Protein AF-A0A506QQH2-F1 (afdb_monomer)

Nearest PDB structures (foldseek):
  7clf-assembly1_A  TM=3.650E-01  e=6.484E-02  Serratia marcescens
  7clu-assembly1_A  TM=3.389E-01  e=5.322E-02  Serratia marcescens
  5hso-assembly1_C  TM=5.698E-01  e=1.083E+00  Mycobacterium tuberculosis H37Rv
  2hr3-assembly1_B  TM=4.816E-01  e=3.209E+00  Pseudomonas aeruginosa

Organism: NCBI:txid470932

Solvent-accessible surface area (backbone atoms only — not comparable to full-atom values): 15760 Å² total; per-residue (Å²): 137,84,79,78,83,81,85,76,87,77,53,77,64,57,38,48,50,48,45,50,52,53,50,50,53,32,40,76,68,72,40,72,46,50,72,62,58,54,20,67,70,35,72,44,55,64,70,56,52,52,50,42,44,66,77,64,34,54,86,31,46,46,79,54,97,92,31,34,39,56,42,79,66,47,75,82,51,51,72,69,56,48,53,57,65,67,50,94,48,97,75,62,82,73,52,64,25,58,55,36,36,52,53,13,51,52,31,39,50,50,16,50,58,48,56,57,44,92,88,50,97,60,23,70,43,48,23,36,51,29,41,49,53,13,50,37,30,41,46,47,19,51,54,19,57,76,54,78,50,41,66,72,80,44,44,32,64,57,99,86,40,72,39,59,43,99,87,71,44,77,33,57,57,51,52,71,56,41,50,52,56,36,41,76,68,69,75,46,57,67,71,57,54,51,42,51,50,54,46,52,51,51,29,56,49,48,76,74,44,95,76,93,53,73,68,53,60,54,50,47,49,57,5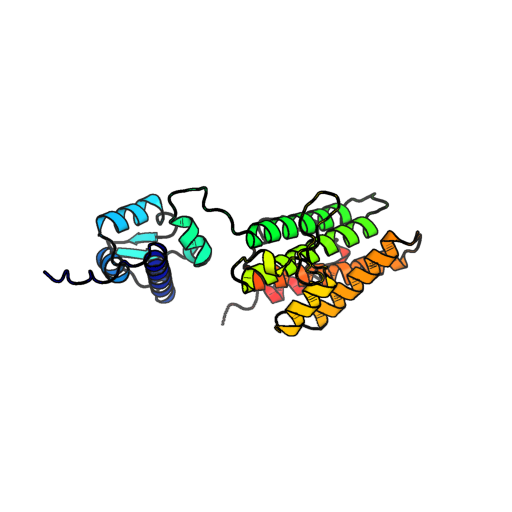1,48,46,55,40,50,52,51,49,53,52,49,41,31,76,73,65,69,52,78,62,83,87,52,83,66,86,60,60,61,76,91,75,64,66,82,72,67,60,56,64,78,66,66,83,78,89,132

Sequence (270 aa):
METKPSPYSFNKNEKIEIAFNFLSEKKLSKQHFTLDEIANKTGWGKSTVRTYLSKKWSTFITKENNKLFVSPKFDSFSLSTFIKHHSQNENIPRSFYESILEKSISACITAIEVYNKPDFKFREESFSILMINAWELLLKAKILSMNGDDKSSIYLKSKGEVEVTESGSPKTISISKAINILSANGCLKRIVEDNIKLLIEIRDHAVHFIHEDMSLSTKIQCIGTASLKNYMTLSIDWFDYDFRKYNFFLMPVSLYHLSDIESFSVLNHS

InterPro domains:
  IPR022104 Domain of unknown function DUF3644 [PF12358] (100-262)

Structure (mmCIF, N/CA/C/O backbone):
data_AF-A0A506QQH2-F1
#
_entry.id   AF-A0A506QQH2-F1
#
loop_
_atom_site.group_PDB
_atom_site.id
_atom_site.type_symbol
_atom_site.label_atom_id
_atom_site.label_alt_id
_atom_site.label_comp_id
_atom_site.label_asym_id
_atom_site.label_entity_id
_atom_site.label_seq_id
_atom_site.pdbx_PDB_ins_code
_atom_site.Cartn_x
_atom_site.Cartn_y
_atom_site.Cartn_z
_atom_site.occupancy
_atom_site.B_iso_or_equiv
_atom_site.auth_seq_id
_atom_site.auth_comp_id
_atom_site.auth_asym_id
_atom_site.auth_atom_id
_atom_site.pdbx_PDB_model_num
ATOM 1 N N . MET A 1 1 ? -4.603 -4.540 58.080 1.00 35.97 1 MET A N 1
ATOM 2 C CA . MET A 1 1 ? -5.631 -3.967 57.186 1.00 35.97 1 MET A CA 1
ATOM 3 C C . MET A 1 1 ? -5.243 -4.332 55.766 1.00 35.97 1 MET A C 1
ATOM 5 O O . MET A 1 1 ? -4.481 -3.614 55.138 1.00 35.97 1 MET A O 1
ATOM 9 N N . GLU A 1 2 ? -5.678 -5.505 55.316 1.00 25.95 2 GLU A N 1
ATOM 10 C CA . GLU A 1 2 ? -5.485 -5.957 53.938 1.00 25.95 2 GLU A CA 1
ATOM 11 C C . GLU A 1 2 ? -6.550 -5.298 53.060 1.00 25.95 2 GLU A C 1
ATOM 13 O O . GLU A 1 2 ? -7.753 -5.500 53.242 1.00 25.95 2 GLU A O 1
ATOM 18 N N . THR A 1 3 ? -6.111 -4.455 52.133 1.00 31.64 3 THR A N 1
ATOM 19 C CA . THR A 1 3 ? -6.958 -3.883 51.092 1.00 31.64 3 THR A CA 1
ATOM 20 C C . THR A 1 3 ? -7.202 -4.948 50.024 1.00 31.64 3 THR A C 1
ATOM 22 O O . THR A 1 3 ? -6.287 -5.388 49.333 1.00 31.64 3 THR A O 1
ATOM 25 N N . LYS A 1 4 ? -8.459 -5.387 49.898 1.00 29.33 4 LYS A N 1
ATOM 26 C CA . LYS A 1 4 ? -8.908 -6.265 48.807 1.00 29.33 4 LYS A CA 1
ATOM 27 C C . LYS A 1 4 ? -8.578 -5.631 47.441 1.00 29.33 4 LYS A C 1
ATOM 29 O O . LYS A 1 4 ? -8.843 -4.439 47.269 1.00 29.33 4 LYS A O 1
ATOM 34 N N . PRO A 1 5 ? -8.078 -6.395 46.454 1.00 27.98 5 PRO A N 1
ATOM 35 C CA . PRO A 1 5 ? -7.895 -5.893 45.098 1.00 27.98 5 PRO A CA 1
ATOM 36 C C . PRO A 1 5 ? -9.256 -5.687 44.409 1.00 27.98 5 PRO A C 1
ATOM 38 O O . PRO A 1 5 ? -10.136 -6.546 44.456 1.00 27.98 5 PRO A O 1
ATOM 41 N N . SER A 1 6 ? -9.425 -4.513 43.797 1.00 28.55 6 SER A N 1
ATOM 42 C CA . SER A 1 6 ? -10.606 -4.098 43.026 1.00 28.55 6 SER A CA 1
ATOM 43 C C . SER A 1 6 ? -10.737 -4.911 41.724 1.00 28.55 6 SER A C 1
ATOM 45 O O . SER A 1 6 ? -9.727 -5.095 41.039 1.00 28.55 6 SER A O 1
ATOM 47 N N . PRO A 1 7 ? -11.933 -5.403 41.346 1.00 30.69 7 PRO A N 1
ATOM 48 C CA . PRO A 1 7 ? -12.095 -6.293 40.203 1.00 30.69 7 PRO A CA 1
ATOM 49 C C . PRO A 1 7 ? -12.146 -5.508 38.878 1.00 30.69 7 PRO A C 1
ATOM 51 O O . PRO A 1 7 ? -13.018 -4.671 38.670 1.00 30.69 7 PRO A O 1
ATOM 54 N N . TYR A 1 8 ? -11.214 -5.833 37.979 1.00 32.75 8 TYR A N 1
ATOM 55 C CA . TYR A 1 8 ? -11.246 -5.613 36.524 1.00 32.75 8 TYR A CA 1
ATOM 56 C C . TYR A 1 8 ? -11.577 -4.194 36.020 1.00 32.75 8 TYR A C 1
ATOM 58 O O . TYR A 1 8 ? -12.709 -3.868 35.656 1.00 32.75 8 TYR A O 1
ATOM 66 N N . SER A 1 9 ? -10.544 -3.364 35.849 1.00 30.56 9 SER A N 1
ATOM 67 C CA . SER A 1 9 ? -10.618 -2.208 34.951 1.00 30.56 9 SER A CA 1
ATOM 68 C C . SER A 1 9 ? -10.539 -2.685 33.494 1.00 30.56 9 SER A C 1
ATOM 70 O O . SER A 1 9 ? -9.446 -2.846 32.954 1.00 30.56 9 SER A O 1
ATOM 72 N N . PHE A 1 10 ? -11.685 -2.928 32.855 1.00 42.38 10 PHE A N 1
ATOM 73 C CA . PHE A 1 10 ? -11.749 -3.163 31.406 1.00 42.38 10 PHE A CA 1
ATOM 74 C C . PHE A 1 10 ? -11.064 -2.020 30.650 1.00 42.38 10 PHE A C 1
ATOM 76 O O . PHE A 1 10 ? -11.365 -0.843 30.889 1.00 42.38 10 PHE A O 1
ATOM 83 N N . ASN A 1 11 ? -10.157 -2.357 29.736 1.00 58.94 11 ASN A N 1
ATOM 84 C CA . ASN A 1 11 ? -9.449 -1.365 28.935 1.00 58.94 11 ASN A CA 1
ATOM 85 C C . ASN A 1 11 ? -10.456 -0.638 28.017 1.00 58.94 11 ASN A C 1
ATOM 87 O O . ASN A 1 11 ? -11.417 -1.233 27.527 1.00 58.94 11 ASN A O 1
ATOM 91 N N . LYS A 1 12 ? -10.279 0.666 27.770 1.00 62.53 12 LYS A N 1
ATOM 92 C CA . LYS A 1 12 ? -11.243 1.491 27.008 1.00 62.53 12 LYS A CA 1
ATOM 93 C C . LYS A 1 12 ? -11.539 0.920 25.614 1.00 62.53 12 LYS A C 1
ATOM 95 O O . LYS A 1 12 ? -12.673 1.020 25.150 1.00 62.53 12 LYS A O 1
ATOM 100 N N . ASN A 1 13 ? -10.538 0.313 24.978 1.00 70.25 13 ASN A N 1
ATOM 101 C CA . ASN A 1 13 ? -10.653 -0.290 23.648 1.00 70.25 13 ASN A CA 1
ATOM 102 C C . ASN A 1 13 ? -11.440 -1.608 23.656 1.00 70.25 13 ASN A C 1
ATOM 104 O O . ASN A 1 13 ? -12.179 -1.875 22.717 1.00 70.25 13 ASN A O 1
ATOM 108 N N . GLU A 1 14 ? -11.370 -2.368 24.747 1.00 78.44 14 GLU A N 1
ATOM 109 C CA . GLU A 1 14 ? -12.043 -3.662 24.901 1.00 78.44 14 GLU A CA 1
ATOM 110 C C . GLU A 1 14 ? -13.571 -3.498 24.889 1.00 78.44 14 GLU A C 1
ATOM 112 O O . GLU A 1 14 ? -14.290 -4.219 24.203 1.00 78.44 14 GLU A O 1
ATOM 117 N N . LYS A 1 15 ? -14.089 -2.453 25.550 1.00 83.75 15 LYS A N 1
ATOM 118 C CA . LYS A 1 15 ? -15.528 -2.130 25.512 1.00 83.75 15 LYS A CA 1
ATOM 119 C C . LYS A 1 15 ? -16.012 -1.707 24.121 1.00 83.75 15 LYS A C 1
ATOM 121 O O . LYS A 1 15 ? -17.158 -1.975 23.764 1.00 83.75 15 LYS A O 1
ATOM 126 N N . ILE A 1 16 ? -15.155 -1.040 23.343 1.00 83.69 16 ILE A N 1
ATOM 127 C CA . ILE A 1 16 ? -15.474 -0.605 21.974 1.00 83.69 16 ILE A CA 1
ATOM 128 C C . ILE A 1 16 ? -15.491 -1.804 21.024 1.00 83.69 16 ILE A C 1
ATOM 130 O O . ILE A 1 16 ? -16.378 -1.898 20.181 1.00 83.69 16 ILE A O 1
ATOM 134 N N . GLU A 1 17 ? -14.561 -2.738 21.191 1.00 82.69 17 GLU A N 1
ATOM 135 C CA . GLU A 1 17 ? -14.529 -3.993 20.442 1.00 82.69 17 GLU A CA 1
ATOM 136 C C . GLU A 1 17 ? -15.767 -4.854 20.721 1.00 82.69 17 GLU A C 1
ATOM 138 O O . GLU A 1 17 ? -16.434 -5.304 19.790 1.00 82.69 17 GLU A O 1
ATOM 143 N N . ILE A 1 18 ? -16.165 -4.978 21.991 1.00 86.06 18 ILE A N 1
ATOM 144 C CA . ILE A 1 18 ? -17.415 -5.652 22.367 1.00 86.06 18 ILE A CA 1
ATOM 145 C C . ILE A 1 18 ? -18.627 -4.980 21.702 1.00 86.06 18 ILE A C 1
ATOM 147 O O . ILE A 1 18 ? -19.540 -5.667 21.238 1.00 86.06 18 ILE A O 1
ATOM 151 N N . ALA A 1 19 ? -18.639 -3.645 21.616 1.00 88.25 19 ALA A N 1
ATOM 152 C CA . ALA A 1 19 ? -19.698 -2.913 20.926 1.00 88.25 19 ALA A CA 1
ATOM 153 C C . ALA A 1 19 ? -19.712 -3.198 19.415 1.00 88.25 19 ALA A C 1
ATOM 155 O O . ALA A 1 19 ? -20.786 -3.397 18.849 1.00 88.25 19 ALA A O 1
ATOM 156 N N . PHE A 1 20 ? -18.544 -3.254 18.768 1.00 87.62 20 PHE A N 1
ATOM 157 C CA . PHE A 1 20 ? -18.422 -3.577 17.344 1.00 87.62 20 PHE A CA 1
ATOM 158 C C . PHE A 1 20 ? -18.941 -4.984 17.034 1.00 87.62 20 PHE A C 1
ATOM 160 O O . PHE A 1 20 ? -19.752 -5.156 16.122 1.00 87.62 20 PHE A O 1
ATOM 167 N N . ASN A 1 21 ? -18.536 -5.975 17.831 1.00 85.94 21 ASN A N 1
ATOM 168 C CA . ASN A 1 21 ? -18.965 -7.362 17.661 1.00 85.94 21 ASN A CA 1
ATOM 169 C C . ASN A 1 21 ? -20.482 -7.495 17.849 1.00 85.94 21 ASN A C 1
ATOM 171 O O . ASN A 1 21 ? -21.160 -8.087 17.013 1.00 85.94 21 ASN A O 1
ATOM 175 N N . PHE A 1 22 ? -21.041 -6.845 18.875 1.00 89.94 22 PHE A N 1
ATOM 176 C CA . PHE A 1 22 ? -22.487 -6.828 19.104 1.00 89.94 22 PHE A CA 1
ATOM 177 C C . PHE A 1 22 ? -23.270 -6.213 17.929 1.00 89.94 22 PHE A C 1
ATOM 179 O O . PHE A 1 22 ? -24.285 -6.764 17.500 1.00 89.94 22 PHE A O 1
ATOM 186 N N . LEU A 1 23 ? -22.814 -5.079 17.386 1.00 88.12 23 LEU A N 1
ATOM 187 C CA . LEU A 1 23 ? -23.473 -4.432 16.244 1.00 88.12 23 LEU A CA 1
ATOM 188 C C . LEU A 1 23 ? -23.358 -5.276 14.966 1.00 88.12 23 LEU A C 1
ATOM 190 O O . LEU A 1 23 ? -24.328 -5.368 14.212 1.00 88.12 23 LEU A O 1
ATOM 194 N N . SER A 1 24 ? -22.219 -5.940 14.765 1.00 84.19 24 SER A N 1
ATOM 195 C CA . SER A 1 24 ? -21.997 -6.872 13.654 1.00 84.19 24 SER A CA 1
ATOM 196 C C . SER A 1 24 ? -22.965 -8.059 13.717 1.00 84.19 24 SER A C 1
ATOM 198 O O . SER A 1 24 ? -23.635 -8.366 12.731 1.00 84.19 24 SER A O 1
ATOM 200 N N . GLU A 1 25 ? -23.122 -8.674 14.893 1.00 85.56 25 GLU A N 1
ATOM 201 C CA . GLU A 1 25 ? -24.073 -9.771 15.126 1.00 85.56 25 GLU A CA 1
ATOM 202 C C . GLU A 1 25 ? -25.527 -9.344 14.865 1.00 85.56 25 GLU A C 1
ATOM 204 O O . GLU A 1 25 ? -26.285 -10.048 14.188 1.00 85.56 25 GLU A O 1
ATOM 209 N N . LYS A 1 26 ? -25.935 -8.170 15.365 1.00 87.81 26 LYS A N 1
ATOM 210 C CA . LYS A 1 26 ? -27.296 -7.642 15.165 1.00 87.81 26 LYS A CA 1
ATOM 211 C C . LYS A 1 26 ? -27.577 -7.286 13.706 1.00 87.81 26 LYS A C 1
ATOM 213 O O . LYS A 1 26 ? -28.693 -7.506 13.234 1.00 87.81 26 LYS A O 1
ATOM 218 N N . LYS A 1 27 ? -26.566 -6.816 12.971 1.00 86.50 27 LYS A N 1
ATOM 219 C CA . LYS A 1 27 ? -26.660 -6.587 11.525 1.00 86.50 27 LYS A CA 1
ATOM 220 C C . LYS A 1 27 ? -26.818 -7.898 10.756 1.00 86.50 27 LYS A C 1
ATOM 222 O O . LYS A 1 27 ? -27.723 -7.999 9.931 1.00 86.50 27 LYS A O 1
ATOM 227 N N . LEU A 1 28 ? -25.981 -8.903 11.035 1.00 81.56 28 LEU A N 1
ATOM 228 C CA . LEU A 1 28 ? -26.032 -10.217 10.372 1.00 81.56 28 LEU A CA 1
ATOM 229 C C . LEU A 1 28 ? -27.384 -10.906 10.578 1.00 81.56 28 LEU A C 1
ATOM 231 O O . LEU A 1 28 ? -27.983 -11.412 9.634 1.00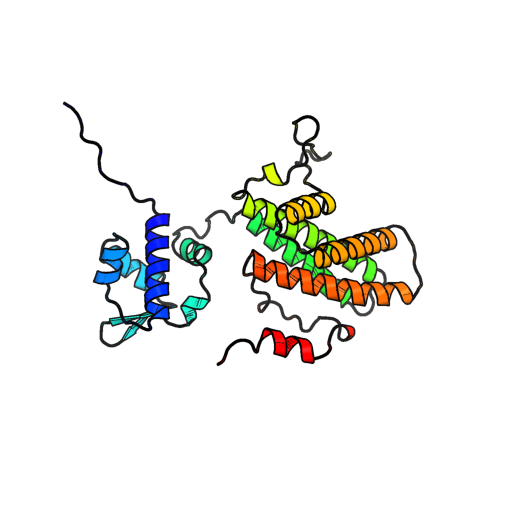 81.56 28 LEU A O 1
ATOM 235 N N . SER A 1 29 ? -27.895 -10.859 11.806 1.00 83.88 29 SER A N 1
ATOM 236 C CA . SER A 1 29 ? -29.192 -11.435 12.169 1.00 83.88 29 SER A CA 1
ATOM 237 C C . SER A 1 29 ? -30.397 -10.578 11.751 1.00 83.88 29 SER A C 1
ATOM 239 O O . SER A 1 29 ? -31.535 -11.012 11.926 1.00 83.88 29 SER A O 1
ATOM 241 N N . LYS A 1 30 ? -30.172 -9.369 11.208 1.00 82.50 30 LYS A N 1
ATOM 242 C CA . LYS A 1 30 ? -31.196 -8.345 10.916 1.00 82.50 30 LYS A CA 1
ATOM 243 C C . LYS A 1 30 ? -32.142 -8.092 12.100 1.00 82.50 30 LYS A C 1
ATOM 245 O O . LYS A 1 30 ? -33.323 -7.790 11.924 1.00 82.50 30 LYS A O 1
ATOM 250 N N . GLN A 1 31 ? -31.628 -8.233 13.319 1.00 83.81 31 GLN A N 1
ATOM 251 C CA . GLN A 1 31 ? -32.419 -8.107 14.532 1.00 83.81 31 GLN A CA 1
ATOM 252 C C . GLN A 1 31 ? -32.389 -6.688 15.073 1.00 83.81 31 GLN A C 1
ATOM 254 O O . GLN A 1 31 ? -31.367 -6.002 15.102 1.00 83.81 31 GLN A O 1
ATOM 259 N N . HIS A 1 32 ? -33.539 -6.289 15.593 1.00 87.12 32 HIS A N 1
ATOM 260 C CA . HIS A 1 32 ? -33.664 -5.083 16.381 1.00 87.12 32 HIS A CA 1
ATOM 261 C C . HIS A 1 32 ? -33.036 -5.282 17.767 1.00 87.12 32 HIS A C 1
ATOM 263 O O . HIS A 1 32 ? -33.036 -6.390 18.310 1.00 87.12 32 HIS A O 1
ATOM 269 N N . PHE A 1 33 ? -32.529 -4.205 18.357 1.00 88.38 33 PHE A N 1
ATOM 270 C CA . PHE A 1 33 ? -31.996 -4.208 19.718 1.00 88.38 33 PHE A CA 1
ATOM 271 C C . PHE A 1 33 ? -32.414 -2.954 20.485 1.00 88.38 33 PHE A C 1
ATOM 273 O O . PHE A 1 33 ? -32.904 -1.969 19.923 1.00 88.38 33 PHE A O 1
ATOM 280 N N . THR A 1 34 ? -32.239 -3.002 21.800 1.00 87.81 34 THR A N 1
ATOM 281 C CA . THR A 1 34 ? -32.558 -1.904 22.716 1.00 87.81 34 THR A CA 1
ATOM 282 C C . THR A 1 34 ? -31.296 -1.255 23.287 1.00 87.81 34 THR A C 1
ATOM 284 O O . THR A 1 34 ? -30.203 -1.824 23.258 1.00 87.81 34 THR A O 1
ATOM 287 N N . LEU A 1 35 ? -31.444 -0.046 23.842 1.00 83.75 35 LEU A N 1
ATOM 288 C CA . LEU A 1 35 ? -30.358 0.636 24.561 1.00 83.75 35 LEU A CA 1
ATOM 289 C C . LEU A 1 35 ? -29.848 -0.186 25.755 1.00 83.75 35 LEU A C 1
ATOM 291 O O . LEU A 1 35 ? -28.677 -0.082 26.113 1.00 83.75 35 LEU A O 1
ATOM 295 N N . ASP A 1 36 ? -30.722 -0.988 26.360 1.00 84.12 36 ASP A N 1
ATOM 296 C CA . ASP A 1 36 ? -30.398 -1.810 27.521 1.00 84.12 36 ASP A CA 1
ATOM 297 C C . ASP A 1 36 ? -29.542 -3.017 27.138 1.00 84.12 36 ASP A C 1
ATOM 299 O O . ASP A 1 36 ? -28.565 -3.311 27.821 1.00 84.12 36 ASP A O 1
ATOM 303 N N . GLU A 1 37 ? -29.839 -3.663 26.008 1.00 85.88 37 GLU A N 1
ATOM 304 C CA . GLU A 1 37 ? -29.038 -4.780 25.494 1.00 85.88 37 GLU A CA 1
ATOM 305 C C . GLU A 1 37 ? -27.585 -4.370 25.234 1.00 85.88 37 GLU A C 1
ATOM 307 O O . GLU A 1 37 ? -26.660 -5.038 25.700 1.00 85.88 37 GLU A O 1
ATOM 312 N N . ILE A 1 38 ? -27.372 -3.247 24.541 1.00 86.25 38 ILE A N 1
ATOM 313 C CA . ILE A 1 38 ? -26.017 -2.778 24.233 1.00 86.25 38 ILE A CA 1
ATOM 314 C C . ILE A 1 38 ? -25.291 -2.270 25.487 1.00 86.25 38 ILE A C 1
ATOM 316 O O . ILE A 1 38 ? -24.095 -2.516 25.636 1.00 86.25 38 ILE A O 1
ATOM 320 N N . ALA A 1 39 ? -25.991 -1.616 26.423 1.00 87.25 39 ALA A N 1
ATOM 321 C CA . ALA A 1 39 ? -25.408 -1.173 27.691 1.00 87.25 39 ALA A CA 1
ATOM 322 C C . ALA A 1 39 ? -24.947 -2.363 28.547 1.00 87.25 39 ALA A C 1
ATOM 324 O O . ALA A 1 39 ? -23.818 -2.366 29.040 1.00 87.25 39 ALA A O 1
ATOM 325 N N . ASN A 1 40 ? -25.781 -3.403 28.651 1.00 86.69 40 ASN A N 1
ATOM 326 C CA . ASN A 1 40 ? -25.465 -4.620 29.395 1.00 86.69 40 ASN A CA 1
ATOM 327 C C . ASN A 1 40 ? -24.304 -5.392 28.761 1.00 86.69 40 ASN A C 1
ATOM 329 O O . ASN A 1 40 ? -23.436 -5.881 29.479 1.00 86.69 40 ASN A O 1
ATOM 333 N N . LYS A 1 41 ? -24.253 -5.477 27.425 1.00 87.00 41 LYS A N 1
ATOM 334 C CA . LYS A 1 41 ? -23.184 -6.198 26.720 1.00 87.00 41 LYS A CA 1
ATOM 335 C C . LYS A 1 41 ? -21.833 -5.483 26.815 1.00 87.00 41 LYS A C 1
ATOM 337 O O . LYS A 1 41 ? -20.822 -6.132 27.040 1.00 87.00 41 LYS A O 1
ATOM 342 N N . THR A 1 42 ? -21.815 -4.159 26.656 1.00 85.12 42 THR A N 1
ATOM 343 C CA . THR A 1 42 ? -20.580 -3.344 26.633 1.00 85.12 42 THR A CA 1
ATOM 344 C C . THR A 1 42 ? -20.084 -2.933 28.022 1.00 85.12 42 THR A C 1
ATOM 346 O O . THR A 1 42 ? -18.947 -2.483 28.174 1.00 85.12 42 THR A O 1
ATOM 349 N N . GLY A 1 43 ? -20.933 -3.032 29.050 1.00 84.19 43 GLY A N 1
ATOM 350 C CA . GLY A 1 43 ? -20.632 -2.528 30.390 1.00 84.19 43 GLY A CA 1
ATOM 351 C C . GLY A 1 43 ? -20.520 -0.997 30.448 1.00 84.19 43 GLY A C 1
ATOM 352 O O . GLY A 1 43 ? -19.766 -0.462 31.271 1.00 84.19 43 GLY A O 1
ATOM 353 N N . TRP A 1 44 ? -21.201 -0.281 29.544 1.00 85.31 44 TRP A N 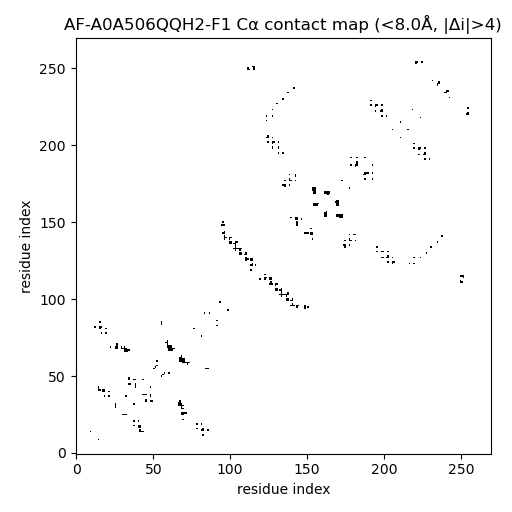1
ATOM 354 C CA . TRP A 1 44 ? -21.344 1.178 29.566 1.00 85.31 44 TRP A CA 1
ATOM 355 C C . TRP A 1 44 ? -22.645 1.609 30.246 1.00 85.31 44 TRP A C 1
ATOM 357 O O . TRP A 1 44 ? -23.670 0.937 30.163 1.00 85.31 44 TRP A O 1
ATOM 367 N N . GLY A 1 45 ? -22.635 2.791 30.870 1.00 87.19 45 GLY A N 1
ATOM 368 C CA . GLY A 1 45 ? -23.862 3.404 31.376 1.00 87.19 45 GLY A CA 1
ATOM 369 C C . GLY A 1 45 ? -24.807 3.803 30.237 1.00 87.19 45 GLY A C 1
ATOM 370 O O . GLY A 1 45 ? -24.365 4.232 29.168 1.00 87.19 45 GLY A O 1
ATOM 371 N N . LYS A 1 46 ? -26.126 3.736 30.472 1.00 85.38 46 LYS A N 1
ATOM 372 C CA . LYS A 1 46 ? -27.154 4.087 29.467 1.00 85.38 46 LYS A CA 1
ATOM 373 C C . LYS A 1 46 ? -26.983 5.507 28.902 1.00 85.38 46 LYS A C 1
ATOM 375 O O . LYS A 1 46 ? -27.288 5.755 27.737 1.00 85.38 46 LYS A O 1
ATOM 380 N N . SER A 1 47 ? -26.480 6.444 29.708 1.00 82.56 47 SER A N 1
ATOM 381 C CA . SER A 1 47 ? -26.163 7.819 29.294 1.00 82.56 47 SER A CA 1
ATOM 382 C C . SER A 1 47 ? -24.993 7.887 28.301 1.00 82.56 47 SER A C 1
ATOM 384 O O . SER A 1 47 ? -25.060 8.626 27.316 1.00 82.56 47 SER A O 1
ATOM 386 N N . THR A 1 48 ? -23.950 7.082 28.516 1.00 83.50 48 THR A N 1
ATOM 387 C CA . THR A 1 48 ? -22.788 6.963 27.623 1.00 83.50 48 THR A CA 1
ATOM 388 C C . THR A 1 48 ? -23.201 6.382 26.277 1.00 83.50 48 THR A C 1
ATOM 390 O O . THR A 1 48 ? -22.910 6.976 25.241 1.00 83.50 48 THR A O 1
ATOM 393 N N . VAL A 1 49 ? -23.971 5.289 26.292 1.00 85.38 49 VAL A N 1
ATOM 394 C CA . VAL A 1 49 ? -24.520 4.672 25.076 1.00 85.38 49 VAL A CA 1
ATOM 395 C C . VAL A 1 49 ? -25.369 5.675 24.300 1.00 85.38 49 VAL A C 1
ATOM 397 O O . VAL A 1 49 ? -25.180 5.836 23.099 1.00 85.38 49 VAL A O 1
ATOM 400 N N . ARG A 1 50 ? -26.261 6.411 24.975 1.00 85.88 50 ARG A N 1
ATOM 401 C CA . ARG A 1 50 ? -27.099 7.434 24.330 1.00 85.88 50 ARG A CA 1
ATOM 402 C C . ARG A 1 50 ? -26.266 8.529 23.658 1.00 85.88 50 ARG A C 1
ATOM 404 O O . ARG A 1 50 ? -26.632 8.990 22.582 1.00 85.88 50 ARG A O 1
ATOM 411 N N . THR A 1 51 ? -25.147 8.917 24.270 1.00 84.81 51 THR A N 1
ATOM 412 C CA . THR A 1 51 ? -24.219 9.911 23.709 1.00 84.81 51 THR A CA 1
ATOM 413 C C . THR A 1 51 ? -23.502 9.385 22.469 1.00 84.81 51 THR A C 1
ATOM 415 O O . THR A 1 51 ? -23.372 10.115 21.489 1.00 84.81 51 THR A O 1
ATOM 418 N N . TYR A 1 52 ? -23.050 8.129 22.473 1.00 85.19 52 TYR A N 1
ATOM 419 C CA . TYR A 1 52 ? -22.466 7.524 21.274 1.00 85.19 52 TYR A CA 1
ATOM 420 C C . TYR A 1 52 ? -23.499 7.335 20.172 1.00 85.19 52 TYR A C 1
ATOM 422 O O . TYR A 1 52 ? -23.207 7.630 19.018 1.00 85.19 52 TYR A O 1
ATOM 430 N N . LEU A 1 53 ? -24.728 6.965 20.521 1.00 84.56 53 LEU A N 1
ATOM 431 C CA . LEU A 1 53 ? -25.793 6.781 19.546 1.00 84.56 53 LEU A CA 1
ATOM 432 C C . LEU A 1 53 ? -26.150 8.082 18.814 1.00 84.56 53 LEU A C 1
ATOM 434 O O . LEU A 1 53 ? -26.340 8.066 17.604 1.00 84.56 53 LEU A O 1
ATOM 438 N N . SER A 1 54 ? -26.180 9.213 19.525 1.00 82.00 54 SER A N 1
ATOM 439 C CA . SER A 1 54 ? -26.462 10.516 18.916 1.00 82.00 54 SER A CA 1
ATOM 440 C C . SER A 1 54 ? -25.262 11.123 18.187 1.00 82.00 54 SER A C 1
ATOM 442 O O . SER A 1 54 ? -25.424 11.648 17.089 1.00 82.00 54 SER A O 1
ATOM 444 N N . LYS A 1 55 ? -24.062 11.067 18.781 1.00 79.88 55 LYS A N 1
ATOM 445 C CA . LYS A 1 55 ? -22.877 11.761 18.248 1.00 79.88 55 LYS A CA 1
ATOM 446 C C . LYS A 1 55 ? -22.052 10.934 17.272 1.00 79.88 55 LYS A C 1
ATOM 448 O O . LYS A 1 55 ? -21.355 11.515 16.451 1.00 79.88 55 LYS A O 1
ATOM 453 N N . LYS A 1 56 ? -22.048 9.607 17.414 1.00 79.25 56 LYS A N 1
ATOM 454 C CA . LYS A 1 56 ? -21.105 8.725 16.715 1.00 79.25 56 LYS A CA 1
ATOM 455 C C . LYS A 1 56 ? -21.782 7.678 15.837 1.00 79.25 56 LYS A C 1
ATOM 457 O O . LYS A 1 56 ? -21.237 7.313 14.811 1.00 79.25 56 LYS A O 1
ATOM 462 N N . TRP A 1 57 ? -22.947 7.174 16.214 1.00 84.88 57 TRP A N 1
ATOM 463 C CA . TRP A 1 57 ? -23.574 6.067 15.483 1.00 84.88 57 TRP A CA 1
ATOM 464 C C . TRP A 1 57 ? -24.786 6.482 14.663 1.00 84.88 57 TRP A C 1
ATOM 466 O O . TRP A 1 57 ? -25.409 5.640 14.027 1.00 84.88 57 TRP A O 1
ATOM 476 N N . SER A 1 58 ? -25.113 7.771 14.641 1.00 79.94 58 SER A N 1
ATOM 477 C CA . SER A 1 58 ? -26.260 8.321 13.913 1.00 79.94 58 SER A CA 1
ATOM 478 C C . SER A 1 58 ? -26.205 8.068 12.404 1.00 79.94 58 SER A C 1
ATOM 480 O O . SER A 1 58 ? -27.238 8.056 11.742 1.00 79.94 58 SER A O 1
ATOM 482 N N . THR A 1 59 ? -25.012 7.842 11.854 1.00 78.56 59 THR A N 1
ATOM 483 C CA . THR A 1 59 ? -24.795 7.580 10.427 1.00 78.56 59 THR A CA 1
ATOM 484 C C . THR A 1 59 ? -25.183 6.165 10.008 1.00 78.56 59 THR A C 1
ATOM 486 O O . THR A 1 59 ? -25.524 5.963 8.840 1.00 78.56 59 THR A O 1
ATOM 489 N N . PHE A 1 60 ? -25.147 5.198 10.933 1.00 81.06 60 PHE A N 1
ATOM 490 C CA . PHE A 1 60 ? -25.378 3.783 10.633 1.00 81.06 60 PHE A CA 1
ATOM 491 C C . PHE A 1 60 ? -26.395 3.081 11.545 1.00 81.06 60 PHE A C 1
ATOM 493 O O . PHE A 1 60 ? -26.795 1.965 11.219 1.00 81.06 60 PHE A O 1
ATOM 500 N N . ILE A 1 61 ? -26.862 3.698 12.633 1.00 84.88 61 ILE A N 1
ATOM 501 C CA . ILE A 1 61 ? -27.964 3.196 13.467 1.00 84.88 61 ILE A CA 1
ATOM 502 C C . ILE A 1 61 ? -29.222 4.019 13.201 1.00 84.88 61 ILE A C 1
ATOM 504 O O . ILE A 1 61 ? -29.218 5.244 13.304 1.00 84.88 61 ILE A O 1
ATOM 508 N N . THR A 1 62 ? -30.322 3.327 12.917 1.00 83.69 62 THR A N 1
ATOM 509 C CA . THR A 1 62 ? -31.652 3.920 12.714 1.00 83.69 62 THR A CA 1
ATOM 510 C C . THR A 1 62 ? -32.616 3.476 13.807 1.00 83.69 62 THR A C 1
ATOM 512 O O . THR A 1 62 ? -32.434 2.433 14.438 1.00 83.69 62 THR A O 1
ATOM 515 N N . LYS A 1 63 ? -33.620 4.315 14.082 1.00 83.44 63 LYS A N 1
ATOM 516 C CA . LYS A 1 63 ? -34.634 4.067 15.109 1.00 83.44 63 LYS A CA 1
ATOM 517 C C . LYS A 1 63 ? -35.983 3.822 14.437 1.00 83.44 63 LYS A C 1
ATOM 519 O O . LYS A 1 63 ? -36.510 4.727 13.801 1.00 83.44 63 LYS A O 1
ATOM 524 N N . GLU A 1 64 ? -36.561 2.648 14.663 1.00 78.62 64 GLU A N 1
ATOM 525 C CA . GLU A 1 64 ? -37.896 2.264 14.192 1.00 78.62 64 GLU A CA 1
ATOM 526 C C . GLU A 1 64 ? -38.739 1.794 15.382 1.00 78.62 64 GLU A C 1
ATOM 528 O O . GLU A 1 64 ? -38.319 0.918 16.134 1.00 78.62 64 GLU A O 1
ATOM 533 N N . ASN A 1 65 ? -39.917 2.391 15.603 1.00 71.50 65 ASN A N 1
ATOM 534 C CA . ASN A 1 65 ? -40.876 1.979 16.646 1.00 71.50 65 ASN A CA 1
ATOM 535 C C . ASN A 1 65 ? -40.245 1.704 18.025 1.00 71.50 65 ASN A C 1
ATOM 537 O O . ASN A 1 65 ? -40.516 0.702 18.686 1.00 71.50 65 ASN A O 1
ATOM 541 N N . ASN A 1 66 ? -39.378 2.623 18.461 1.00 73.38 66 ASN A N 1
ATOM 542 C CA . ASN A 1 66 ? -38.651 2.560 19.733 1.00 73.38 66 ASN A CA 1
ATOM 543 C C . ASN A 1 66 ? -37.597 1.441 19.857 1.00 73.38 66 ASN A C 1
ATOM 545 O O . ASN A 1 66 ? -37.015 1.269 20.928 1.00 73.38 66 ASN A O 1
ATOM 549 N N . LYS A 1 67 ? -37.297 0.748 18.759 1.00 79.25 67 LYS A N 1
ATOM 550 C CA . LYS A 1 67 ? -36.210 -0.219 18.625 1.00 79.25 67 LYS A CA 1
ATOM 551 C C . LYS A 1 67 ? -35.111 0.335 17.712 1.00 79.25 67 LYS A C 1
ATOM 553 O O . LYS A 1 67 ? -35.358 1.216 16.890 1.00 79.25 67 LYS A O 1
ATOM 558 N N . LEU A 1 68 ? -33.882 -0.135 17.904 1.00 86.38 68 LEU A N 1
ATOM 559 C CA . LEU A 1 68 ? -32.710 0.281 17.134 1.00 86.38 68 LEU A CA 1
ATOM 560 C C . LEU A 1 68 ? -32.332 -0.807 16.133 1.00 86.38 68 LEU A C 1
ATOM 562 O O . LEU A 1 68 ? -32.421 -1.995 16.448 1.00 86.38 68 LEU A O 1
ATOM 566 N N . PHE A 1 69 ? -31.889 -0.389 14.951 1.00 86.12 69 PHE A N 1
ATOM 567 C CA . PHE A 1 69 ? -31.453 -1.274 13.878 1.00 86.12 69 PHE A CA 1
ATOM 568 C C . PHE A 1 69 ? -30.150 -0.769 13.244 1.00 86.12 69 PHE A C 1
ATOM 570 O O . PHE A 1 69 ? -29.943 0.439 13.092 1.00 86.12 69 PHE A O 1
ATOM 577 N N . VAL A 1 70 ? -29.260 -1.702 12.888 1.00 85.75 70 VAL A N 1
ATOM 578 C CA . VAL A 1 70 ? -27.978 -1.410 12.230 1.00 85.75 70 VAL A CA 1
ATOM 579 C C . VAL A 1 70 ? -28.177 -1.430 10.718 1.00 85.75 70 VAL A C 1
ATOM 581 O O . VAL A 1 70 ? -28.467 -2.468 10.131 1.00 85.75 70 VAL A O 1
ATOM 584 N N . SER A 1 71 ? -28.015 -0.275 10.080 1.00 81.69 71 SER A N 1
ATOM 585 C CA . SER A 1 71 ? -28.163 -0.131 8.631 1.00 81.69 71 SER A CA 1
ATOM 586 C C . SER A 1 71 ? -26.998 -0.774 7.857 1.00 81.69 71 SER A C 1
ATOM 588 O O . SER A 1 71 ? -25.904 -0.927 8.407 1.00 81.69 71 SER A O 1
ATOM 590 N N . PRO A 1 72 ? -27.169 -1.049 6.549 1.00 75.69 72 PRO A N 1
ATOM 591 C CA . PRO A 1 72 ? -26.096 -1.565 5.691 1.00 75.69 72 PRO A CA 1
ATOM 592 C C . PRO A 1 72 ? -24.852 -0.668 5.617 1.00 75.69 72 PRO A C 1
ATOM 594 O O . PRO A 1 72 ? -23.768 -1.146 5.311 1.00 75.69 72 PRO A O 1
ATOM 597 N N . LYS A 1 73 ? -24.970 0.626 5.955 1.00 72.50 73 LYS A N 1
ATOM 598 C CA . LYS A 1 73 ? -23.826 1.553 6.016 1.00 72.50 73 LYS A CA 1
ATOM 599 C C . LYS A 1 73 ? -22.771 1.137 7.044 1.00 72.50 73 LYS A C 1
ATOM 601 O O . LYS A 1 73 ? -21.660 1.643 6.998 1.00 72.50 73 LYS A O 1
ATOM 606 N N . PHE A 1 74 ? -23.101 0.238 7.970 1.00 77.06 74 PHE A N 1
ATOM 607 C CA . PHE A 1 74 ? -22.136 -0.309 8.916 1.00 77.06 74 PHE A CA 1
ATOM 608 C C . PHE A 1 74 ? -21.046 -1.163 8.241 1.00 77.06 74 PHE A C 1
ATOM 610 O O . PHE A 1 74 ? -19.949 -1.252 8.777 1.00 77.06 74 PHE A O 1
ATOM 617 N N . ASP A 1 75 ? -21.295 -1.709 7.044 1.00 70.06 75 ASP A N 1
ATOM 618 C CA . ASP A 1 75 ? -20.328 -2.555 6.324 1.00 70.06 75 ASP A CA 1
ATOM 619 C C . ASP A 1 75 ? -19.068 -1.798 5.877 1.00 70.06 75 ASP A C 1
ATOM 621 O O . ASP A 1 75 ? -18.049 -2.414 5.587 1.00 70.06 75 ASP A O 1
ATOM 625 N N . SER A 1 76 ? -19.095 -0.460 5.864 1.00 63.06 76 SER A N 1
ATOM 626 C CA . SER A 1 76 ? -17.897 0.345 5.607 1.00 63.06 76 SER A CA 1
ATOM 627 C C . SER A 1 76 ? -16.954 0.444 6.813 1.00 63.06 76 SER A C 1
ATOM 629 O O . SER A 1 76 ? -15.930 1.120 6.729 1.00 63.06 76 SER A O 1
ATOM 631 N N . PHE A 1 77 ? -17.312 -0.140 7.962 1.00 64.94 77 PHE A N 1
ATOM 632 C CA . PHE A 1 77 ? -16.508 -0.093 9.179 1.00 64.94 77 PHE A CA 1
ATOM 633 C C . PHE A 1 77 ? -15.854 -1.446 9.461 1.00 64.94 77 PHE A C 1
ATOM 635 O O . PHE A 1 77 ? -16.521 -2.416 9.806 1.00 64.94 77 PHE A O 1
ATOM 642 N N . SER A 1 78 ? -14.524 -1.475 9.431 1.00 74.00 78 SER A N 1
ATOM 643 C CA . SER A 1 78 ? -13.732 -2.509 10.099 1.00 74.00 78 SER A CA 1
ATOM 644 C C . SER A 1 78 ? -13.593 -2.201 11.597 1.00 74.00 78 SER A C 1
ATOM 646 O O . SER A 1 78 ? -13.791 -1.058 12.026 1.00 74.00 78 SER A O 1
ATOM 648 N N . LEU A 1 79 ? -13.205 -3.192 12.410 1.00 70.12 79 LEU A N 1
ATOM 649 C CA . LEU A 1 79 ? -12.986 -3.012 13.854 1.00 70.12 79 LEU A CA 1
ATOM 650 C C . LEU A 1 79 ? -12.018 -1.851 14.143 1.00 70.12 79 LEU A C 1
ATOM 652 O O . LEU A 1 79 ? -12.274 -1.022 15.016 1.00 70.12 79 LEU A O 1
ATOM 656 N N . SER A 1 80 ? -10.939 -1.742 13.366 1.00 61.22 80 SER A N 1
ATOM 657 C CA . SER A 1 80 ? -9.957 -0.663 13.498 1.00 61.22 80 SER A CA 1
ATOM 658 C C . SER A 1 80 ? -10.570 0.705 13.179 1.00 61.22 80 SER A C 1
ATOM 660 O O . SER A 1 80 ? -10.396 1.651 13.948 1.00 61.22 80 SER A O 1
ATOM 662 N N . THR A 1 81 ? -11.354 0.817 12.105 1.00 66.62 81 THR A N 1
ATOM 663 C CA . THR A 1 81 ? -12.065 2.052 11.733 1.00 66.62 81 THR A CA 1
ATOM 664 C C . THR A 1 81 ? -13.152 2.422 12.745 1.00 66.62 81 THR A C 1
ATOM 666 O O . THR A 1 81 ? -13.325 3.597 13.074 1.00 66.62 81 THR A O 1
ATOM 669 N N . PHE A 1 82 ? -13.837 1.437 13.324 1.00 76.81 82 PHE A N 1
ATOM 670 C CA . PHE A 1 82 ? -14.834 1.657 14.368 1.00 76.81 82 PHE A CA 1
ATOM 671 C C . PHE A 1 82 ? -14.202 2.130 15.683 1.00 76.81 82 PHE A C 1
ATOM 673 O O . PHE A 1 82 ? -14.707 3.068 16.306 1.00 76.81 82 PHE A O 1
ATOM 680 N N . ILE A 1 83 ? -13.064 1.557 16.087 1.00 72.94 83 ILE A N 1
ATOM 681 C CA . ILE A 1 83 ? -12.292 2.035 17.243 1.00 72.94 83 ILE A CA 1
ATOM 682 C C . ILE A 1 83 ? -11.832 3.482 17.016 1.00 72.94 83 ILE A C 1
ATOM 684 O O . ILE A 1 83 ? -12.019 4.326 17.899 1.00 72.94 83 ILE A O 1
ATOM 6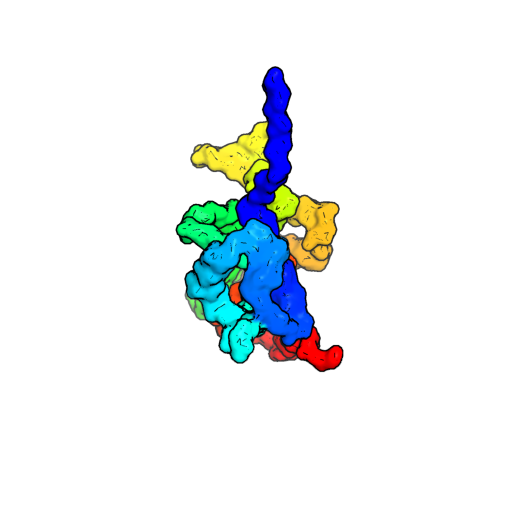88 N N . LYS A 1 84 ? -11.334 3.809 15.812 1.00 68.50 84 LYS A N 1
ATOM 689 C CA . LYS A 1 84 ? -10.973 5.187 15.424 1.00 68.50 84 LYS A CA 1
ATOM 690 C C . LYS A 1 84 ? -12.154 6.143 15.581 1.00 68.50 84 LYS A C 1
ATOM 692 O O . LYS A 1 84 ? -12.017 7.189 16.213 1.00 68.50 84 LYS A O 1
ATOM 697 N N . HIS A 1 85 ? -13.335 5.736 15.118 1.00 73.00 85 HIS A N 1
ATOM 698 C CA . HIS A 1 85 ? -14.573 6.507 15.231 1.00 73.00 85 HIS A CA 1
ATOM 699 C C . HIS A 1 85 ? -14.942 6.846 16.696 1.00 73.00 85 HIS A C 1
ATOM 701 O O . HIS A 1 85 ? -15.607 7.848 16.978 1.00 73.00 85 HIS A O 1
ATOM 707 N N . HIS A 1 86 ? -14.494 6.045 17.673 1.00 72.00 86 HIS A N 1
ATOM 708 C CA . HIS A 1 86 ? -14.795 6.214 19.100 1.00 72.00 86 HIS A CA 1
ATOM 709 C C . HIS A 1 86 ? -13.826 7.093 19.882 1.00 72.00 86 HIS A C 1
ATOM 711 O O . HIS A 1 86 ? -14.216 7.590 20.948 1.00 72.00 86 HIS A O 1
ATOM 717 N N . SER A 1 87 ? -12.647 7.410 19.359 1.00 65.75 87 SER A N 1
ATOM 718 C CA . SER A 1 87 ? -11.763 8.364 20.028 1.00 65.75 87 SER A CA 1
ATOM 719 C C . SER A 1 87 ? -12.321 9.789 19.968 1.00 65.75 87 SER A C 1
ATOM 721 O O . SER A 1 87 ? -13.018 10.163 19.029 1.00 65.75 87 SER A O 1
ATOM 723 N N . GLN A 1 88 ? -12.109 10.570 21.027 1.00 54.16 88 GLN A N 1
ATOM 724 C CA . GLN A 1 88 ? -12.487 11.991 21.096 1.00 54.16 88 GLN A CA 1
ATOM 725 C C . GLN A 1 88 ? -11.368 12.918 20.591 1.00 54.16 88 GLN A C 1
ATOM 727 O O . GLN A 1 88 ? -11.563 14.124 20.558 1.00 54.16 88 GLN A O 1
ATOM 732 N N . ASN A 1 89 ? -10.231 12.358 20.169 1.00 45.16 89 ASN A N 1
ATOM 733 C CA . ASN A 1 89 ? -9.178 13.080 19.468 1.00 45.16 89 ASN A CA 1
ATOM 734 C C . ASN A 1 89 ? -9.218 12.678 17.995 1.00 45.16 89 ASN A C 1
ATOM 736 O O . ASN A 1 89 ? -8.950 11.521 17.679 1.00 45.16 89 ASN A O 1
ATOM 740 N N . GLU A 1 90 ? -9.450 13.640 17.103 1.00 42.25 90 GLU A N 1
ATOM 741 C CA . GLU A 1 90 ? -9.093 13.525 15.678 1.00 42.25 90 GLU A CA 1
ATOM 742 C C . GLU A 1 90 ? -7.578 13.281 15.480 1.00 42.25 90 GLU A C 1
ATOM 744 O O . GLU A 1 90 ? -7.147 12.877 14.410 1.00 42.25 90 GLU A O 1
ATOM 749 N N . ASN A 1 91 ? -6.778 13.425 16.545 1.00 44.75 91 ASN A N 1
ATOM 750 C CA . ASN A 1 91 ? -5.365 13.060 16.639 1.00 44.75 91 ASN A CA 1
ATOM 751 C C . ASN A 1 91 ? -5.146 11.760 17.442 1.00 44.75 91 ASN A C 1
ATOM 753 O O . ASN A 1 91 ? -4.508 11.774 18.496 1.00 44.75 91 ASN A O 1
ATOM 757 N N . ILE A 1 92 ? -5.682 10.622 16.992 1.00 45.84 92 ILE A N 1
ATOM 758 C CA . ILE A 1 92 ? -5.029 9.343 17.326 1.00 45.84 92 ILE A CA 1
ATOM 759 C C . ILE A 1 92 ? -3.837 9.244 16.373 1.00 45.84 92 ILE A C 1
ATOM 761 O O . ILE A 1 92 ? -4.051 9.428 15.173 1.00 45.84 92 ILE A O 1
ATOM 765 N N . PRO A 1 93 ? -2.606 8.984 16.844 1.00 50.19 93 PRO A N 1
ATOM 766 C CA . PRO A 1 93 ? -1.481 8.818 15.939 1.00 50.19 93 PRO A CA 1
ATOM 767 C C . PRO A 1 93 ? -1.823 7.705 14.949 1.00 50.19 93 PRO A C 1
ATOM 769 O O . PRO A 1 93 ? -2.045 6.560 15.346 1.00 50.19 93 PRO A O 1
ATOM 772 N N . ARG A 1 94 ? -1.918 8.067 13.664 1.00 61.84 94 ARG A N 1
ATOM 773 C CA . ARG A 1 94 ? -1.963 7.102 12.568 1.00 61.84 94 ARG A CA 1
ATOM 774 C C . ARG A 1 94 ? -0.813 6.129 12.799 1.00 61.84 94 ARG A C 1
ATOM 776 O O . ARG A 1 94 ? 0.309 6.573 13.062 1.00 61.84 94 ARG A O 1
ATOM 783 N N . SER A 1 95 ? -1.098 4.831 12.753 1.00 77.44 95 SER A N 1
ATOM 784 C CA . SER A 1 95 ? -0.037 3.839 12.923 1.00 77.44 95 SER A CA 1
ATOM 785 C C . SER A 1 95 ? 1.043 4.075 11.865 1.00 77.44 95 SER A C 1
ATOM 787 O O . SER A 1 95 ? 0.801 4.629 10.781 1.00 77.44 95 SER A O 1
ATOM 789 N N . PHE A 1 96 ? 2.279 3.743 12.196 1.00 84.50 96 PHE A N 1
ATOM 790 C CA . PHE A 1 96 ? 3.396 3.998 11.309 1.00 84.50 96 PHE A CA 1
ATOM 791 C C . PHE A 1 96 ? 3.244 3.202 10.006 1.00 84.50 96 PHE A C 1
ATOM 793 O O . PHE A 1 96 ? 3.453 3.766 8.931 1.00 84.50 96 PHE A O 1
ATOM 800 N N . TYR A 1 97 ? 2.763 1.956 10.072 1.00 89.19 97 TYR A N 1
ATOM 801 C CA . TYR A 1 97 ? 2.455 1.154 8.890 1.00 89.19 97 TYR A CA 1
ATOM 802 C C . TYR A 1 97 ? 1.373 1.785 8.005 1.00 89.19 97 TYR A C 1
ATOM 804 O O . TYR A 1 97 ? 1.531 1.771 6.789 1.00 89.19 97 TYR A O 1
ATOM 812 N N . GLU A 1 98 ? 0.322 2.397 8.567 1.00 87.38 98 GLU A N 1
ATOM 813 C CA . GLU A 1 98 ? -0.697 3.120 7.786 1.00 87.38 98 GLU A CA 1
ATOM 814 C C . GLU A 1 98 ? -0.100 4.337 7.078 1.00 87.38 98 GLU A C 1
ATOM 816 O O . GLU A 1 98 ? -0.435 4.625 5.933 1.00 87.38 98 GLU A O 1
ATOM 821 N N . SER A 1 99 ? 0.822 5.041 7.736 1.00 88.94 99 SER A N 1
ATOM 822 C CA . SER A 1 99 ? 1.518 6.182 7.132 1.00 88.94 99 SER A CA 1
ATOM 823 C C . SER A 1 99 ? 2.419 5.744 5.970 1.00 88.94 99 SER A C 1
ATOM 825 O O . SER A 1 99 ? 2.477 6.414 4.938 1.00 88.94 99 SER A O 1
ATOM 827 N N . ILE A 1 100 ? 3.098 4.598 6.106 1.00 93.50 100 ILE A N 1
ATOM 828 C CA . ILE A 1 100 ? 3.871 3.994 5.013 1.00 93.50 100 ILE A CA 1
ATOM 829 C C . ILE A 1 100 ? 2.949 3.505 3.894 1.00 93.50 100 ILE A C 1
ATOM 831 O O . ILE A 1 100 ? 3.261 3.731 2.725 1.00 93.50 100 ILE A O 1
ATOM 835 N N . LEU A 1 101 ? 1.821 2.876 4.230 1.00 93.88 101 LEU A N 1
ATOM 836 C CA . LEU A 1 101 ? 0.829 2.421 3.260 1.00 93.88 101 LEU A CA 1
ATOM 837 C C . LEU A 1 101 ? 0.292 3.595 2.440 1.00 93.88 101 LEU A C 1
ATOM 839 O O . LEU A 1 101 ? 0.284 3.529 1.219 1.00 93.88 101 LEU A O 1
ATOM 843 N N . GLU A 1 102 ? -0.086 4.705 3.070 1.00 91.50 102 GLU A N 1
ATOM 844 C CA . GLU A 1 102 ? -0.538 5.888 2.332 1.00 91.50 102 GLU A CA 1
ATOM 845 C C . GLU A 1 102 ? 0.540 6.439 1.400 1.00 91.50 102 GLU A C 1
ATOM 847 O O . GLU A 1 102 ? 0.249 6.785 0.256 1.00 91.50 102 GLU A O 1
ATOM 852 N N . LYS A 1 103 ? 1.800 6.468 1.849 1.00 94.81 103 LYS A N 1
ATOM 853 C CA . LYS A 1 103 ? 2.924 6.864 0.995 1.00 94.81 103 LYS A CA 1
ATOM 854 C C . LYS A 1 103 ? 3.110 5.901 -0.184 1.00 94.81 103 LYS A C 1
ATOM 856 O O . LYS A 1 103 ? 3.385 6.353 -1.293 1.00 94.81 103 LYS A O 1
ATOM 861 N N . SER A 1 104 ? 2.950 4.600 0.053 1.00 96.56 104 SER A N 1
ATOM 862 C CA . SER A 1 104 ? 2.996 3.556 -0.973 1.00 96.56 104 SER A CA 1
ATOM 863 C C . SER A 1 104 ? 1.919 3.777 -2.037 1.00 96.56 104 SER A C 1
ATOM 865 O O . SER A 1 104 ? 2.233 3.814 -3.225 1.00 96.56 104 SER A O 1
ATOM 867 N N . ILE A 1 105 ? 0.673 4.007 -1.612 1.00 92.62 105 ILE A N 1
ATOM 868 C CA . ILE A 1 105 ? -0.457 4.230 -2.518 1.00 92.62 105 ILE A CA 1
ATOM 869 C C . ILE A 1 105 ? -0.262 5.516 -3.324 1.00 92.62 105 ILE A C 1
ATOM 871 O O . ILE A 1 105 ? -0.449 5.506 -4.538 1.00 92.62 105 ILE A O 1
ATOM 875 N N . SER A 1 106 ? 0.179 6.603 -2.684 1.00 91.94 106 SER A N 1
ATOM 876 C CA . SER A 1 106 ? 0.500 7.850 -3.386 1.00 91.94 106 SER A CA 1
ATOM 877 C C . SER A 1 106 ? 1.570 7.640 -4.460 1.00 91.94 106 SER A C 1
ATOM 879 O O . SER A 1 106 ? 1.396 8.108 -5.579 1.00 91.94 106 SER A O 1
ATOM 881 N N . ALA A 1 107 ? 2.636 6.884 -4.166 1.00 94.50 107 ALA A N 1
ATOM 882 C CA . ALA A 1 107 ? 3.665 6.555 -5.156 1.00 94.50 107 ALA A CA 1
ATOM 883 C C . ALA A 1 107 ? 3.114 5.718 -6.326 1.00 94.50 107 ALA A C 1
ATOM 885 O O . ALA A 1 107 ? 3.480 5.964 -7.474 1.00 94.50 107 ALA A O 1
ATOM 886 N N . CYS A 1 108 ? 2.212 4.771 -6.049 1.00 92.94 108 CYS A N 1
ATOM 887 C CA . CYS A 1 108 ? 1.534 3.968 -7.071 1.00 92.94 108 CYS A CA 1
ATOM 888 C C . CYS A 1 108 ? 0.682 4.846 -8.002 1.00 92.94 108 CYS A C 1
ATOM 890 O O . CYS A 1 108 ? 0.782 4.748 -9.223 1.00 92.94 108 CYS A O 1
ATOM 892 N N . ILE A 1 109 ? -0.095 5.772 -7.436 1.00 90.00 109 ILE A N 1
ATOM 893 C CA . ILE A 1 109 ? -0.917 6.713 -8.208 1.00 90.00 109 ILE A CA 1
ATOM 894 C C . ILE A 1 109 ? -0.037 7.629 -9.059 1.00 90.00 109 ILE A C 1
ATOM 896 O O . ILE A 1 109 ? -0.298 7.774 -10.250 1.00 90.00 109 ILE A O 1
ATOM 900 N N . THR A 1 110 ? 1.051 8.174 -8.501 1.00 91.00 110 THR A N 1
ATOM 901 C CA . THR A 1 110 ? 2.008 8.971 -9.282 1.00 91.00 110 THR A CA 1
ATOM 902 C C . THR A 1 110 ? 2.609 8.161 -10.432 1.00 91.00 110 THR A C 1
ATOM 904 O O . THR A 1 110 ? 2.759 8.697 -11.527 1.00 91.00 110 THR A O 1
ATOM 907 N N . ALA A 1 111 ? 2.916 6.874 -10.229 1.00 89.81 111 ALA A N 1
ATOM 908 C CA . ALA A 1 111 ? 3.409 6.013 -11.304 1.00 89.81 111 ALA A CA 1
ATOM 909 C C . ALA A 1 111 ? 2.398 5.942 -12.459 1.00 89.81 111 ALA A C 1
ATOM 911 O O . ALA A 1 111 ? 2.758 6.182 -13.611 1.00 89.81 111 ALA A O 1
ATOM 912 N N . ILE A 1 112 ? 1.124 5.687 -12.143 1.00 86.19 112 ILE A N 1
ATOM 913 C CA . ILE A 1 112 ? 0.036 5.631 -13.128 1.00 86.19 112 ILE A CA 1
ATOM 914 C C . ILE A 1 112 ? -0.100 6.974 -13.850 1.00 86.19 112 ILE A C 1
ATOM 916 O O . ILE A 1 112 ? -0.110 7.017 -15.076 1.00 86.19 112 ILE A O 1
ATOM 920 N N . GLU A 1 113 ? -0.170 8.088 -13.126 1.00 86.38 113 GLU A N 1
ATOM 921 C CA . GLU A 1 113 ? -0.305 9.421 -13.725 1.00 86.38 113 GLU A CA 1
ATOM 922 C C . GLU A 1 113 ? 0.837 9.748 -14.690 1.00 86.38 113 GLU A C 1
ATOM 924 O O . GLU A 1 113 ? 0.595 10.283 -15.773 1.00 86.38 113 GLU A O 1
ATOM 929 N N . VAL A 1 114 ? 2.074 9.407 -14.318 1.00 86.62 114 VAL A N 1
ATOM 930 C CA . VAL A 1 114 ? 3.250 9.605 -15.169 1.00 86.62 114 VAL A CA 1
ATOM 931 C C . VAL A 1 114 ? 3.168 8.738 -16.419 1.00 86.62 114 VAL A C 1
ATOM 933 O O . VAL A 1 114 ? 3.391 9.250 -17.515 1.00 86.62 114 VAL A O 1
ATOM 936 N N . TYR A 1 115 ? 2.777 7.469 -16.280 1.00 82.00 115 TYR A N 1
ATOM 937 C CA . TYR A 1 115 ? 2.628 6.557 -17.413 1.00 82.00 115 TYR A CA 1
ATOM 938 C C . TYR A 1 115 ? 1.590 7.050 -18.441 1.00 82.00 115 TYR A C 1
ATOM 940 O O . TYR A 1 115 ? 1.724 6.834 -19.645 1.00 82.00 115 TYR A O 1
ATOM 948 N N . ASN A 1 116 ? 0.580 7.796 -17.998 1.00 80.00 116 ASN A N 1
ATOM 949 C CA . ASN A 1 116 ? -0.483 8.296 -18.871 1.00 80.00 116 ASN A CA 1
ATOM 950 C C . ASN A 1 116 ? -0.207 9.637 -19.549 1.00 80.00 116 ASN A C 1
ATOM 952 O O . ASN A 1 116 ? -1.020 10.087 -20.358 1.00 80.00 116 ASN A O 1
ATOM 956 N N . LYS A 1 117 ? 0.914 10.302 -19.255 1.00 82.62 117 LYS A N 1
ATOM 957 C CA . LYS A 1 117 ? 1.250 11.569 -19.920 1.00 82.62 117 LYS A CA 1
ATOM 958 C C . LYS A 1 117 ? 1.560 11.323 -21.401 1.00 82.62 117 LYS A C 1
ATOM 960 O O . LYS A 1 117 ? 2.489 10.581 -21.662 1.00 82.62 117 LYS A O 1
ATOM 965 N N . PRO A 1 118 ? 0.863 11.948 -22.370 1.00 69.69 118 PRO A N 1
ATOM 966 C CA . PRO A 1 118 ? 0.917 11.564 -23.788 1.00 69.69 118 PRO A CA 1
ATOM 967 C C . PRO A 1 118 ? 2.277 11.771 -24.470 1.00 69.69 118 PRO A C 1
ATOM 969 O O . PRO A 1 118 ? 2.652 10.930 -25.280 1.00 69.69 118 PRO A O 1
ATOM 972 N N . ASP A 1 119 ? 3.028 12.817 -24.121 1.00 73.62 119 ASP A N 1
ATOM 973 C CA . ASP A 1 119 ? 4.395 13.063 -24.606 1.00 73.62 119 ASP A CA 1
ATOM 974 C C . ASP A 1 119 ? 5.341 13.218 -23.411 1.00 73.62 119 ASP A C 1
ATOM 976 O O . ASP A 1 119 ? 5.614 14.313 -22.918 1.00 73.62 119 ASP A O 1
ATOM 980 N N . PHE A 1 120 ? 5.768 12.080 -22.868 1.00 76.19 120 PHE A N 1
ATOM 981 C CA . PHE A 1 120 ? 6.743 12.022 -21.790 1.00 76.19 120 PHE A CA 1
ATOM 982 C C . PHE A 1 120 ? 7.808 10.990 -22.167 1.00 76.19 120 PHE A C 1
ATOM 984 O O . PHE A 1 120 ? 7.538 9.795 -22.183 1.00 76.19 120 PHE A O 1
ATOM 991 N N . LYS A 1 121 ? 9.001 11.473 -22.539 1.00 76.69 121 LYS A N 1
ATOM 992 C CA . LYS A 1 121 ? 10.096 10.653 -23.094 1.00 76.69 121 LYS A CA 1
ATOM 993 C C . LYS A 1 121 ? 10.767 9.722 -22.080 1.00 76.69 121 LYS A C 1
ATOM 995 O O . LYS A 1 121 ? 11.473 8.821 -22.490 1.00 76.69 121 LYS A O 1
ATOM 1000 N N . PHE A 1 122 ? 10.569 9.979 -20.787 1.00 78.62 122 PHE A N 1
ATOM 1001 C CA . PHE A 1 122 ? 11.154 9.225 -19.670 1.00 78.62 122 PHE A CA 1
ATOM 1002 C C . PHE A 1 122 ? 10.070 8.476 -18.871 1.00 78.62 122 PHE A C 1
ATOM 1004 O O . PHE A 1 122 ? 10.127 8.347 -17.645 1.00 78.62 122 PHE A O 1
ATOM 1011 N N . ARG A 1 123 ? 8.972 8.125 -19.546 1.00 82.25 123 ARG A N 1
ATOM 1012 C CA . ARG A 1 123 ? 7.725 7.640 -18.943 1.00 82.25 123 ARG A CA 1
ATOM 1013 C C . ARG A 1 123 ? 7.863 6.242 -18.400 1.00 82.25 123 ARG A C 1
ATOM 1015 O O . ARG A 1 123 ? 7.499 5.999 -17.254 1.00 82.25 123 ARG A O 1
ATOM 1022 N N . GLU A 1 124 ? 8.362 5.352 -19.230 1.00 77.62 124 GLU A N 1
ATOM 1023 C CA . GLU A 1 124 ? 8.632 3.960 -18.941 1.00 77.62 124 GLU A CA 1
ATOM 1024 C C . GLU A 1 124 ? 9.555 3.814 -17.725 1.00 77.62 124 GLU A C 1
ATOM 1026 O O . GLU A 1 124 ? 9.240 3.104 -16.764 1.00 77.62 124 GLU A O 1
ATOM 1031 N N . GLU A 1 125 ? 10.657 4.559 -17.727 1.00 82.25 125 GLU A N 1
ATOM 1032 C CA . GLU A 1 125 ? 11.646 4.571 -16.660 1.00 82.25 125 GLU A CA 1
ATOM 1033 C C . GLU A 1 125 ? 11.042 5.148 -15.381 1.00 82.25 125 GLU A C 1
ATOM 1035 O O . GLU A 1 125 ? 11.088 4.505 -14.329 1.00 82.25 125 GLU A O 1
ATOM 1040 N N . SER A 1 126 ? 10.384 6.309 -15.471 1.00 87.94 126 SER A N 1
ATOM 1041 C CA . SER A 1 126 ? 9.730 6.938 -14.317 1.00 87.94 126 SER A CA 1
ATOM 1042 C C . SER A 1 126 ? 8.659 6.041 -13.704 1.00 87.94 126 SER A C 1
ATOM 1044 O O . SER A 1 126 ? 8.594 5.918 -12.480 1.00 87.94 126 SER A O 1
ATOM 1046 N N . PHE A 1 127 ? 7.843 5.384 -14.532 1.00 87.81 127 PHE A N 1
ATOM 1047 C CA . PHE A 1 127 ? 6.847 4.424 -14.070 1.00 87.81 127 PHE A CA 1
ATOM 1048 C C . PHE A 1 127 ? 7.512 3.278 -13.308 1.00 87.81 127 PHE A C 1
ATOM 1050 O O . PHE A 1 127 ? 7.108 2.991 -12.183 1.00 87.81 127 PHE A O 1
ATOM 1057 N N . SER A 1 128 ? 8.555 2.657 -13.872 1.00 87.56 128 SER A N 1
ATOM 1058 C CA . SER A 1 128 ? 9.239 1.524 -13.233 1.00 87.56 128 SER A CA 1
ATOM 1059 C C . SER A 1 128 ? 9.834 1.894 -11.866 1.00 87.56 128 SER A C 1
ATOM 1061 O O . SER A 1 128 ? 9.645 1.169 -10.887 1.00 87.56 128 SER A O 1
ATOM 1063 N N . ILE A 1 129 ? 10.467 3.068 -11.763 1.00 90.75 129 ILE A N 1
ATOM 1064 C CA . ILE A 1 129 ? 11.067 3.583 -10.526 1.00 90.75 129 ILE A CA 1
ATOM 1065 C C . ILE A 1 129 ? 9.988 3.835 -9.468 1.00 90.75 129 ILE A C 1
ATOM 1067 O O . ILE A 1 129 ? 10.107 3.377 -8.327 1.00 90.75 129 ILE A O 1
ATOM 1071 N N . LEU A 1 130 ? 8.920 4.546 -9.839 1.00 93.56 130 LEU A N 1
ATOM 1072 C CA . LEU A 1 130 ? 7.831 4.887 -8.924 1.00 93.56 130 LEU A CA 1
ATOM 1073 C C . LEU A 1 130 ? 7.061 3.644 -8.472 1.00 93.56 130 LEU A C 1
ATOM 1075 O O . LEU A 1 130 ? 6.757 3.513 -7.285 1.00 93.56 130 LEU A O 1
ATOM 1079 N N . MET A 1 131 ? 6.805 2.706 -9.385 1.00 92.50 131 MET A N 1
ATOM 1080 C CA . MET A 1 131 ? 6.080 1.475 -9.085 1.00 92.50 131 MET A CA 1
ATOM 1081 C C . MET A 1 131 ? 6.881 0.555 -8.155 1.00 92.50 131 MET A C 1
ATOM 1083 O O . MET A 1 131 ? 6.313 -0.039 -7.239 1.00 92.50 131 MET A O 1
ATOM 1087 N N . ILE A 1 132 ? 8.206 0.471 -8.310 1.00 94.31 132 ILE A N 1
ATOM 1088 C CA . ILE A 1 132 ? 9.051 -0.283 -7.370 1.00 94.31 132 ILE A CA 1
ATOM 1089 C C . ILE A 1 132 ? 9.092 0.378 -6.000 1.00 94.31 132 ILE A C 1
ATOM 1091 O O . ILE A 1 132 ? 9.009 -0.320 -4.992 1.00 94.31 132 ILE A O 1
ATOM 1095 N N . ASN A 1 133 ? 9.183 1.708 -5.939 1.00 95.88 133 ASN A N 1
ATOM 1096 C CA . ASN A 1 133 ? 9.102 2.424 -4.669 1.00 95.88 133 ASN A CA 1
ATOM 1097 C C . ASN A 1 133 ? 7.753 2.166 -3.972 1.00 95.88 133 ASN A C 1
ATOM 1099 O O . ASN A 1 133 ? 7.718 1.895 -2.771 1.00 95.88 133 ASN A O 1
ATOM 1103 N N . ALA A 1 134 ? 6.648 2.170 -4.725 1.00 96.44 134 ALA A N 1
ATOM 1104 C CA . ALA A 1 134 ? 5.339 1.794 -4.203 1.00 96.44 134 ALA A CA 1
ATOM 1105 C C . ALA A 1 134 ? 5.361 0.371 -3.625 1.00 96.44 134 ALA A C 1
ATOM 1107 O O . ALA A 1 134 ? 5.000 0.186 -2.460 1.00 96.44 134 ALA A O 1
ATOM 1108 N N . TRP A 1 135 ? 5.851 -0.617 -4.379 1.00 97.25 135 TRP A N 1
ATOM 1109 C CA . TRP A 1 135 ? 5.990 -1.997 -3.904 1.00 97.25 135 TRP A CA 1
ATOM 1110 C C . TRP A 1 135 ? 6.843 -2.114 -2.645 1.00 97.25 135 TRP A C 1
ATOM 1112 O O . TRP A 1 135 ? 6.418 -2.737 -1.676 1.00 97.25 135 TRP A O 1
ATOM 1122 N N . GLU A 1 136 ? 8.021 -1.495 -2.620 1.00 96.94 136 GLU A N 1
ATOM 1123 C CA . GLU A 1 136 ? 8.913 -1.547 -1.465 1.00 96.94 136 GLU A CA 1
ATOM 1124 C C . GLU A 1 136 ? 8.220 -1.030 -0.197 1.00 96.94 136 GLU A C 1
ATOM 1126 O O . GLU A 1 136 ? 8.296 -1.663 0.860 1.00 96.94 136 GLU A O 1
ATOM 1131 N N . LEU A 1 137 ? 7.497 0.088 -0.303 1.00 97.25 137 LEU A N 1
ATOM 1132 C CA . LEU A 1 137 ? 6.732 0.650 0.807 1.00 97.25 137 LEU A CA 1
ATOM 1133 C C . LEU A 1 137 ? 5.559 -0.256 1.218 1.00 97.25 137 LEU A C 1
ATOM 1135 O O . LEU A 1 137 ? 5.337 -0.431 2.415 1.00 97.25 137 LEU A O 1
ATOM 1139 N N . LEU A 1 138 ? 4.849 -0.880 0.270 1.00 97.25 138 LEU A N 1
ATOM 1140 C CA . LEU A 1 138 ? 3.733 -1.786 0.573 1.00 97.25 138 LEU A CA 1
ATOM 1141 C C . LEU A 1 138 ? 4.209 -3.013 1.361 1.00 97.25 138 LEU A C 1
ATOM 1143 O O . LEU A 1 138 ? 3.627 -3.365 2.388 1.00 97.25 138 LEU A O 1
ATOM 1147 N N . LEU A 1 139 ? 5.304 -3.637 0.916 1.00 97.19 139 LEU A N 1
ATOM 1148 C CA . LEU A 1 139 ? 5.884 -4.796 1.596 1.00 97.19 139 LEU A CA 1
ATOM 1149 C C . LEU A 1 139 ? 6.370 -4.422 3.005 1.00 97.19 139 LEU A C 1
ATOM 1151 O O . LEU A 1 139 ? 6.128 -5.159 3.960 1.00 97.19 139 LEU A O 1
ATOM 1155 N N . LYS A 1 140 ? 6.993 -3.246 3.170 1.00 96.31 140 LYS A N 1
ATOM 1156 C CA . LYS A 1 140 ? 7.392 -2.721 4.489 1.00 96.31 140 LYS A CA 1
ATOM 1157 C C . LYS A 1 140 ? 6.194 -2.480 5.401 1.00 96.31 140 LYS A C 1
ATOM 1159 O O . LYS A 1 140 ? 6.246 -2.863 6.567 1.00 96.31 140 LYS A O 1
ATOM 1164 N N . ALA A 1 141 ? 5.114 -1.894 4.884 1.00 95.25 141 ALA A N 1
ATOM 1165 C CA . ALA A 1 141 ? 3.881 -1.710 5.643 1.00 95.25 141 ALA A CA 1
ATOM 1166 C C . ALA A 1 141 ? 3.315 -3.058 6.113 1.00 95.25 141 ALA A C 1
ATOM 1168 O O . ALA A 1 141 ? 2.878 -3.175 7.257 1.00 95.25 141 ALA A O 1
ATOM 1169 N N . LYS A 1 142 ? 3.383 -4.102 5.273 1.00 94.88 142 LYS A N 1
ATOM 1170 C CA . LYS A 1 142 ? 2.908 -5.440 5.651 1.00 94.88 142 LYS A CA 1
ATOM 1171 C C . LYS A 1 142 ? 3.753 -6.049 6.764 1.00 94.88 142 LYS A C 1
ATOM 1173 O O . LYS A 1 142 ? 3.196 -6.556 7.734 1.00 94.88 142 LYS A O 1
ATOM 1178 N N . ILE A 1 143 ? 5.076 -5.937 6.663 1.00 93.38 143 ILE A N 1
ATOM 1179 C CA . ILE A 1 143 ? 6.005 -6.397 7.704 1.00 93.38 143 ILE A CA 1
ATOM 1180 C C . ILE A 1 143 ? 5.739 -5.669 9.027 1.00 93.38 143 ILE A C 1
ATOM 1182 O O . ILE A 1 143 ? 5.653 -6.318 10.066 1.00 93.38 143 ILE A O 1
ATOM 1186 N N . LEU A 1 144 ? 5.556 -4.346 9.004 1.00 90.19 144 LEU A N 1
ATOM 1187 C CA . LEU A 1 144 ? 5.230 -3.576 10.208 1.00 90.19 144 LEU A CA 1
ATOM 1188 C C . LEU A 1 144 ? 3.901 -4.012 10.825 1.00 90.19 144 LEU A C 1
ATOM 1190 O O . LEU A 1 144 ? 3.835 -4.246 12.028 1.00 90.19 144 LEU A O 1
ATOM 1194 N N . SER A 1 145 ? 2.862 -4.167 10.004 1.00 88.38 145 SER A N 1
ATOM 1195 C CA . SER A 1 145 ? 1.538 -4.605 10.454 1.00 88.38 145 SER A CA 1
ATOM 1196 C C . SER A 1 145 ? 1.593 -5.971 11.150 1.00 88.38 145 SER A C 1
ATOM 1198 O O . SER A 1 145 ? 0.988 -6.145 12.205 1.00 88.38 145 SER A O 1
ATOM 1200 N N . MET A 1 146 ? 2.380 -6.914 10.621 1.00 87.69 146 MET A N 1
ATOM 1201 C CA . MET A 1 146 ? 2.572 -8.238 11.227 1.00 87.69 146 MET A CA 1
ATOM 1202 C C . MET A 1 146 ? 3.364 -8.199 12.542 1.00 87.69 146 MET A C 1
ATOM 1204 O O . MET A 1 146 ? 3.162 -9.053 13.398 1.00 87.69 146 MET A O 1
ATOM 1208 N N . ASN A 1 147 ? 4.246 -7.211 12.714 1.00 85.12 147 ASN A N 1
ATOM 1209 C CA . ASN A 1 147 ? 5.100 -7.053 13.895 1.00 85.12 147 ASN A CA 1
ATOM 1210 C C . ASN A 1 147 ? 4.561 -6.011 14.896 1.00 85.12 147 ASN A C 1
ATOM 1212 O O . ASN A 1 147 ? 5.329 -5.447 15.672 1.00 85.12 147 ASN A O 1
ATOM 1216 N N . GLY A 1 148 ? 3.257 -5.713 14.872 1.00 76.06 148 GLY A N 1
ATOM 1217 C CA . GLY A 1 148 ? 2.642 -4.789 15.832 1.00 76.06 148 GLY A CA 1
ATOM 1218 C C . GLY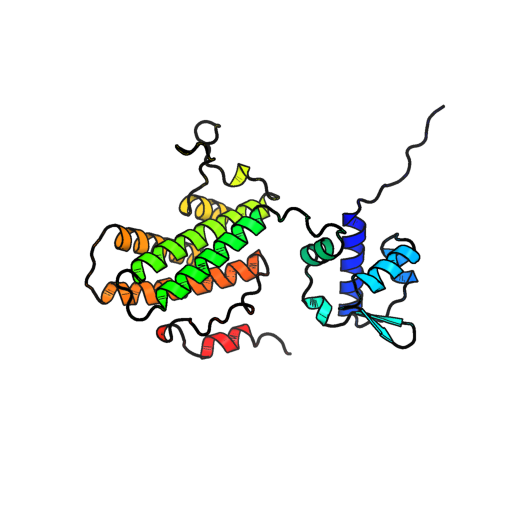 A 1 148 ? 3.134 -3.342 15.717 1.00 76.06 148 GLY A C 1
ATOM 1219 O O . GLY A 1 148 ? 3.199 -2.641 16.721 1.00 76.06 148 GLY A O 1
ATOM 1220 N N . ASP A 1 149 ? 3.478 -2.902 14.504 1.00 80.31 149 ASP A N 1
ATOM 1221 C CA . ASP A 1 149 ? 3.977 -1.557 14.185 1.00 80.31 149 ASP A CA 1
ATOM 1222 C C . ASP A 1 149 ? 5.378 -1.229 14.750 1.00 80.31 149 ASP A C 1
ATOM 1224 O O . ASP A 1 149 ? 5.784 -0.065 14.817 1.00 80.31 149 ASP A O 1
ATOM 1228 N N . ASP A 1 150 ? 6.163 -2.253 15.116 1.00 79.50 150 ASP A N 1
ATOM 1229 C CA . ASP A 1 150 ? 7.558 -2.068 15.525 1.00 79.50 150 ASP A CA 1
ATOM 1230 C C . ASP A 1 150 ? 8.441 -1.642 14.343 1.00 79.50 150 ASP A C 1
ATOM 1232 O O . ASP A 1 150 ? 8.783 -2.439 13.462 1.00 79.50 150 ASP A O 1
ATOM 1236 N N . LYS A 1 151 ? 8.901 -0.388 14.373 1.00 85.25 151 LYS A N 1
ATOM 1237 C CA . LYS A 1 151 ? 9.795 0.192 13.359 1.00 85.25 151 LYS A CA 1
ATOM 1238 C C . LYS A 1 151 ? 11.111 -0.571 13.210 1.00 85.25 151 LYS A C 1
ATOM 1240 O O . LYS A 1 151 ? 11.695 -0.564 12.127 1.00 85.25 151 LYS A O 1
ATOM 1245 N N . SER A 1 152 ? 11.573 -1.250 14.261 1.00 85.75 152 SER A N 1
ATOM 1246 C CA . SER A 1 152 ? 12.826 -2.006 14.225 1.00 85.75 152 SER A CA 1
ATOM 1247 C C . SER A 1 152 ? 12.787 -3.186 13.244 1.00 85.75 152 SER A C 1
ATOM 1249 O O . SER A 1 152 ? 13.839 -3.587 12.739 1.00 85.75 152 SER A O 1
ATOM 1251 N N . SER A 1 153 ? 11.586 -3.685 12.919 1.00 87.06 153 SER A N 1
ATOM 1252 C CA . SER A 1 153 ? 11.360 -4.795 11.981 1.00 87.06 153 SER A CA 1
ATOM 1253 C C . SER A 1 153 ? 11.755 -4.475 10.535 1.00 87.06 153 SER A C 1
ATOM 1255 O O . SER A 1 153 ? 12.099 -5.380 9.774 1.00 87.06 153 SER A O 1
ATOM 1257 N N . ILE A 1 154 ? 11.763 -3.192 10.157 1.00 90.94 154 ILE A N 1
ATOM 1258 C CA . ILE A 1 154 ? 12.137 -2.746 8.809 1.00 90.94 154 ILE A CA 1
ATOM 1259 C C . ILE A 1 154 ? 13.510 -2.081 8.756 1.00 90.94 154 ILE A C 1
ATOM 1261 O O . ILE A 1 154 ? 13.922 -1.660 7.677 1.00 90.94 154 ILE A O 1
ATOM 1265 N N . TYR A 1 155 ? 14.220 -1.957 9.878 1.00 91.19 155 TYR A N 1
ATOM 1266 C CA . TYR A 1 155 ? 15.549 -1.351 9.904 1.00 91.19 155 TYR A CA 1
ATOM 1267 C C . TYR A 1 155 ? 16.622 -2.333 9.445 1.00 91.19 155 TYR A C 1
ATOM 1269 O O . TYR A 1 155 ? 16.616 -3.522 9.774 1.00 91.19 155 TYR A O 1
ATOM 1277 N N . LEU A 1 156 ? 17.574 -1.818 8.672 1.00 87.50 156 LEU A N 1
ATOM 1278 C CA . LEU A 1 156 ? 18.751 -2.568 8.284 1.00 87.50 156 LEU A CA 1
ATOM 1279 C C . LEU A 1 156 ? 19.717 -2.593 9.469 1.00 87.50 156 LEU A C 1
ATOM 1281 O O . LEU A 1 156 ? 20.163 -1.546 9.928 1.00 87.50 156 LEU A O 1
ATOM 1285 N N . LYS A 1 157 ? 20.015 -3.792 9.974 1.00 85.19 157 LYS A N 1
ATOM 1286 C CA . LYS A 1 157 ? 20.966 -3.996 11.069 1.00 85.19 157 LYS A CA 1
ATOM 1287 C C . LYS A 1 157 ? 22.244 -4.633 10.530 1.00 85.19 157 LYS A C 1
ATOM 1289 O O . LYS A 1 157 ? 22.162 -5.656 9.848 1.00 85.19 157 LYS A O 1
ATOM 1294 N N . SER A 1 158 ? 23.395 -4.063 10.869 1.00 80.94 158 SER A N 1
ATOM 1295 C CA . SER A 1 158 ? 24.726 -4.602 10.582 1.00 80.94 158 SER A CA 1
ATOM 1296 C C . SER A 1 158 ? 25.492 -4.735 11.889 1.00 80.94 158 SER A C 1
ATOM 1298 O O . SER A 1 158 ? 25.536 -3.804 12.685 1.00 80.94 158 SER A O 1
ATOM 1300 N N . LYS A 1 159 ? 26.028 -5.931 12.164 1.00 78.81 159 LYS A N 1
ATOM 1301 C CA . LYS A 1 159 ? 26.698 -6.263 13.440 1.00 78.81 159 LYS A CA 1
ATOM 1302 C C . LYS A 1 159 ? 25.872 -5.936 14.704 1.00 78.81 159 LYS A C 1
ATOM 1304 O O . LYS A 1 159 ? 26.432 -5.664 15.756 1.00 78.81 159 LYS A O 1
ATOM 1309 N N . GLY A 1 160 ? 24.542 -5.994 14.608 1.00 76.38 160 GLY A N 1
ATOM 1310 C CA . GLY A 1 160 ? 23.622 -5.718 15.721 1.00 76.38 160 GLY A CA 1
ATOM 1311 C C . GLY A 1 160 ? 23.186 -4.255 15.851 1.00 76.38 160 GLY A C 1
ATOM 1312 O O . GLY A 1 160 ? 22.194 -3.989 16.526 1.00 76.38 160 GLY A O 1
ATOM 1313 N N . GLU A 1 161 ? 23.838 -3.330 15.147 1.00 81.25 161 GLU A N 1
ATOM 1314 C CA . GLU A 1 161 ? 23.504 -1.905 15.154 1.00 81.25 161 GLU A CA 1
ATOM 1315 C C . GLU A 1 161 ? 22.685 -1.517 13.922 1.00 81.25 161 GLU A C 1
ATOM 1317 O O . GLU A 1 161 ? 22.825 -2.107 12.848 1.00 81.25 161 GLU A O 1
ATOM 1322 N N . VAL A 1 162 ? 21.795 -0.535 14.076 1.00 85.00 162 VAL A N 1
ATOM 1323 C CA . VAL A 1 162 ? 21.000 -0.001 12.964 1.00 85.00 162 VAL A CA 1
ATOM 1324 C C . VAL A 1 162 ? 21.910 0.833 12.073 1.00 85.00 162 VAL A C 1
ATOM 1326 O O . VAL A 1 162 ? 22.497 1.812 12.527 1.00 85.00 162 VAL A O 1
ATOM 1329 N N . GLU A 1 163 ? 22.006 0.468 10.796 1.00 86.81 163 GLU A N 1
ATOM 1330 C CA . GLU A 1 163 ? 22.718 1.292 9.830 1.00 86.81 163 GLU A CA 1
ATOM 1331 C C . GLU A 1 163 ? 21.994 2.624 9.648 1.00 86.81 163 GLU A C 1
ATOM 1333 O O . GLU A 1 163 ? 20.773 2.665 9.487 1.00 86.81 163 GLU A O 1
ATOM 1338 N N . VAL A 1 164 ? 22.755 3.711 9.607 1.00 86.69 164 VAL A N 1
ATOM 1339 C CA . VAL A 1 164 ? 22.240 5.053 9.338 1.00 86.69 164 VAL A CA 1
ATOM 1340 C C . VAL A 1 164 ? 22.680 5.531 7.958 1.00 86.69 164 VAL A C 1
ATOM 1342 O O . VAL A 1 164 ? 23.713 5.119 7.427 1.00 86.69 164 VAL A O 1
ATOM 1345 N N . THR A 1 165 ? 21.853 6.362 7.335 1.00 83.38 165 THR A N 1
ATOM 1346 C CA . THR A 1 165 ? 22.204 7.113 6.131 1.00 83.38 165 THR A CA 1
ATOM 1347 C C . THR A 1 165 ? 23.188 8.228 6.478 1.00 83.38 165 THR A C 1
ATOM 1349 O O . THR A 1 165 ? 23.340 8.596 7.642 1.00 83.38 165 THR A O 1
ATOM 1352 N N . GLU A 1 166 ? 23.805 8.831 5.462 1.00 79.81 166 GLU A N 1
ATOM 1353 C CA . GLU A 1 166 ? 24.659 10.019 5.632 1.00 79.81 166 GLU A CA 1
ATOM 1354 C C . GLU A 1 166 ? 23.910 11.190 6.294 1.00 79.81 166 GLU A C 1
ATOM 1356 O O . GLU A 1 166 ? 24.497 11.988 7.014 1.00 79.81 166 GLU A O 1
ATOM 1361 N N . SER A 1 167 ? 22.587 11.246 6.116 1.00 78.19 167 SER A N 1
ATOM 1362 C CA . SER A 1 167 ? 21.686 12.204 6.765 1.00 78.19 167 SER A CA 1
ATOM 1363 C C . SER A 1 167 ? 21.274 11.830 8.199 1.00 78.19 167 SER A C 1
ATOM 1365 O O . SER A 1 167 ? 20.421 12.497 8.781 1.00 78.19 167 SER A O 1
ATOM 1367 N N . GLY A 1 168 ? 21.818 10.750 8.768 1.00 78.44 168 GLY A N 1
ATOM 1368 C CA . GLY A 1 168 ? 21.525 10.294 10.132 1.00 78.44 168 GLY A CA 1
ATOM 1369 C C . GLY A 1 168 ? 20.182 9.573 10.307 1.00 78.44 168 GLY A C 1
ATOM 1370 O O . GLY A 1 168 ? 19.767 9.319 11.435 1.00 78.44 168 GLY A O 1
ATOM 1371 N N . SER A 1 169 ? 19.484 9.228 9.221 1.00 82.94 169 SER A N 1
ATOM 1372 C CA . SER A 1 169 ? 18.217 8.482 9.281 1.00 82.94 169 SER A CA 1
ATOM 1373 C C . SER A 1 169 ? 18.458 6.966 9.263 1.00 82.94 169 SER A C 1
ATOM 1375 O O . SER A 1 169 ? 19.358 6.516 8.557 1.00 82.94 169 SER A O 1
ATOM 1377 N N . PRO A 1 170 ? 17.660 6.139 9.967 1.00 84.56 170 PRO A N 1
ATOM 1378 C CA . PRO A 1 170 ? 17.776 4.684 9.883 1.00 84.56 170 PRO A CA 1
ATOM 1379 C C . PRO A 1 170 ? 17.611 4.181 8.446 1.00 84.56 170 PRO A C 1
ATOM 1381 O O . PRO A 1 170 ? 16.594 4.445 7.797 1.00 84.56 170 PRO A O 1
ATOM 1384 N N . LYS A 1 171 ? 18.580 3.410 7.950 1.00 88.38 171 LYS A N 1
ATOM 1385 C CA . LYS A 1 171 ? 18.409 2.663 6.706 1.00 88.38 171 LYS A CA 1
ATOM 1386 C C . LYS A 1 171 ? 17.347 1.598 6.916 1.00 88.38 171 LYS A C 1
ATOM 1388 O O . LYS A 1 171 ? 17.304 0.915 7.940 1.00 88.38 171 LYS A O 1
ATOM 1393 N N . THR A 1 172 ? 16.498 1.434 5.914 1.00 91.88 172 THR A N 1
ATOM 1394 C CA . THR A 1 172 ? 15.455 0.409 5.921 1.00 91.88 172 THR A CA 1
ATOM 1395 C C . THR A 1 172 ? 15.834 -0.746 5.001 1.00 91.88 172 THR A C 1
ATOM 1397 O O . THR A 1 172 ? 16.694 -0.607 4.134 1.00 91.88 172 THR A O 1
ATOM 1400 N N . ILE A 1 173 ? 15.218 -1.908 5.208 1.00 93.00 173 ILE A N 1
ATOM 1401 C CA . ILE A 1 173 ? 15.414 -3.092 4.368 1.00 93.00 173 ILE A CA 1
ATOM 1402 C C . ILE A 1 173 ? 15.096 -2.785 2.897 1.00 93.00 173 ILE A C 1
ATOM 1404 O O . ILE A 1 173 ? 14.198 -2.000 2.607 1.00 93.00 173 ILE A O 1
ATOM 1408 N N . SER A 1 174 ? 15.810 -3.407 1.962 1.00 93.31 174 SER A N 1
ATOM 1409 C CA . SER A 1 174 ? 15.503 -3.291 0.531 1.00 93.31 174 SER A CA 1
ATOM 1410 C C . SER A 1 174 ? 14.253 -4.090 0.155 1.00 93.31 174 SER A C 1
ATOM 1412 O O . SER A 1 174 ? 13.863 -5.016 0.876 1.00 93.31 174 SER A O 1
ATOM 1414 N N . ILE A 1 175 ? 13.669 -3.790 -1.010 1.00 94.25 175 ILE A N 1
ATOM 1415 C CA . ILE A 1 175 ? 12.574 -4.581 -1.587 1.00 94.25 175 ILE A CA 1
ATOM 1416 C C . ILE A 1 175 ? 12.884 -6.087 -1.621 1.00 94.25 175 ILE A C 1
ATOM 1418 O O . ILE A 1 175 ? 12.066 -6.880 -1.167 1.00 94.25 175 ILE A O 1
ATOM 1422 N N . SER A 1 176 ? 14.088 -6.497 -2.039 1.00 93.12 176 SER A N 1
ATOM 1423 C CA . SER A 1 176 ? 14.473 -7.916 -2.117 1.00 93.12 176 SER A CA 1
ATOM 1424 C C . SER A 1 176 ? 14.457 -8.597 -0.748 1.00 93.12 176 SER A C 1
ATOM 1426 O O . SER A 1 176 ? 13.990 -9.725 -0.608 1.00 93.12 176 SER A O 1
ATOM 1428 N N . LYS A 1 177 ? 14.918 -7.898 0.298 1.00 93.50 177 LYS A N 1
ATOM 1429 C CA . LYS A 1 177 ? 14.871 -8.424 1.667 1.00 93.50 177 LYS A CA 1
ATOM 1430 C C . LYS A 1 177 ? 13.433 -8.489 2.190 1.00 93.50 177 LYS A C 1
ATOM 1432 O O . LYS A 1 177 ? 13.086 -9.459 2.857 1.00 93.50 177 LYS A O 1
ATOM 1437 N N . ALA A 1 178 ? 12.596 -7.503 1.863 1.00 94.88 178 ALA A N 1
ATOM 1438 C CA . ALA A 1 178 ? 11.182 -7.505 2.231 1.00 94.88 178 ALA A CA 1
ATOM 1439 C C . ALA A 1 178 ? 10.407 -8.659 1.562 1.00 94.88 178 ALA A C 1
ATOM 1441 O O . ALA A 1 178 ? 9.639 -9.344 2.237 1.00 94.88 178 ALA A O 1
ATOM 1442 N N . ILE A 1 179 ? 10.669 -8.932 0.277 1.00 94.81 179 ILE A N 1
ATOM 1443 C CA . ILE A 1 179 ? 10.134 -10.091 -0.457 1.00 94.81 179 ILE A CA 1
ATOM 1444 C C . ILE A 1 179 ? 10.501 -11.392 0.256 1.00 94.81 179 ILE A C 1
ATOM 1446 O O . ILE A 1 179 ? 9.617 -12.201 0.531 1.00 94.81 179 ILE A O 1
ATOM 1450 N N . ASN A 1 180 ? 11.779 -11.582 0.602 1.00 94.19 180 ASN A N 1
ATOM 1451 C CA . ASN A 1 180 ? 12.238 -12.804 1.265 1.00 94.19 180 ASN A CA 1
ATOM 1452 C C . ASN A 1 180 ? 11.545 -13.017 2.618 1.00 94.19 180 ASN A C 1
ATOM 1454 O O . ASN A 1 180 ? 11.113 -14.128 2.917 1.00 94.19 180 ASN A O 1
ATOM 1458 N N . ILE A 1 181 ? 11.395 -11.953 3.417 1.00 93.75 181 ILE A N 1
ATOM 1459 C CA . ILE A 1 181 ? 10.692 -12.012 4.707 1.00 93.75 181 ILE A CA 1
ATOM 1460 C C . ILE A 1 181 ? 9.234 -12.437 4.502 1.00 93.75 181 ILE A C 1
ATOM 1462 O O . ILE A 1 181 ? 8.763 -13.357 5.168 1.00 93.75 181 ILE A O 1
ATOM 1466 N N . LEU A 1 182 ? 8.509 -11.800 3.582 1.00 94.00 182 LEU A N 1
ATOM 1467 C CA . LEU A 1 182 ? 7.086 -12.083 3.371 1.00 94.00 182 LEU A CA 1
ATOM 1468 C C . LEU A 1 182 ? 6.840 -13.451 2.728 1.00 94.00 182 LEU A C 1
ATOM 1470 O O . LEU A 1 182 ? 5.867 -14.118 3.077 1.00 94.00 182 LEU A O 1
ATOM 1474 N N . SER A 1 183 ? 7.735 -13.890 1.846 1.00 92.31 183 SER A N 1
ATOM 1475 C CA . SER A 1 183 ? 7.673 -15.216 1.221 1.00 92.31 183 SER A CA 1
ATOM 1476 C C . SER A 1 183 ? 7.942 -16.317 2.248 1.00 92.31 183 SER A C 1
ATOM 1478 O O . SER A 1 183 ? 7.199 -17.293 2.303 1.00 92.31 183 SER A O 1
ATOM 1480 N N . ALA A 1 184 ? 8.920 -16.124 3.142 1.00 91.69 184 ALA A N 1
ATOM 1481 C CA . ALA A 1 184 ? 9.185 -17.048 4.247 1.00 91.69 184 ALA A CA 1
ATOM 1482 C C . ALA A 1 184 ? 8.013 -17.147 5.242 1.00 91.69 184 ALA A C 1
ATOM 1484 O O . ALA A 1 184 ? 7.785 -18.203 5.821 1.00 91.69 184 ALA A O 1
ATOM 1485 N N . ASN A 1 185 ? 7.239 -16.068 5.406 1.00 90.00 185 ASN A N 1
ATOM 1486 C CA . ASN A 1 185 ? 6.019 -16.050 6.219 1.00 90.00 185 ASN A CA 1
ATOM 1487 C C . ASN A 1 185 ? 4.760 -16.510 5.450 1.00 90.00 185 ASN A C 1
ATOM 1489 O O . ASN A 1 185 ? 3.650 -16.353 5.953 1.00 90.00 185 ASN A O 1
ATOM 1493 N N . GLY A 1 186 ? 4.893 -17.016 4.216 1.00 89.56 186 GLY A N 1
ATOM 1494 C CA . GLY A 1 186 ? 3.765 -17.487 3.400 1.00 89.56 186 GLY A CA 1
ATOM 1495 C C . GLY A 1 186 ? 2.767 -16.396 2.988 1.00 89.56 186 GLY A C 1
ATOM 1496 O O . GLY A 1 186 ? 1.670 -16.704 2.531 1.00 89.56 186 GLY A O 1
ATOM 1497 N N . CYS A 1 187 ? 3.128 -15.120 3.145 1.00 87.94 187 CYS A N 1
ATOM 1498 C CA . CYS A 1 187 ? 2.256 -13.980 2.861 1.00 87.94 187 CYS A CA 1
ATOM 1499 C C . CYS A 1 187 ? 2.294 -13.555 1.386 1.00 87.94 187 CYS A C 1
ATOM 1501 O O . CYS A 1 187 ? 1.395 -12.849 0.931 1.00 87.94 187 CYS A O 1
ATOM 1503 N N . LEU A 1 188 ? 3.334 -13.958 0.646 1.00 90.62 188 LEU A N 1
ATOM 1504 C CA . LEU A 1 188 ? 3.542 -13.611 -0.757 1.00 90.62 188 LEU A CA 1
ATOM 1505 C C . LEU A 1 188 ? 3.565 -14.877 -1.621 1.00 90.62 188 LEU A C 1
ATOM 1507 O O . LEU A 1 188 ? 4.321 -15.810 -1.360 1.00 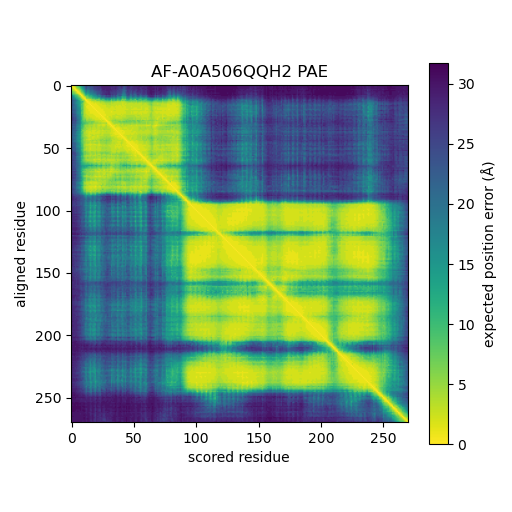90.62 188 LEU A O 1
ATOM 1511 N N . LYS A 1 189 ? 2.728 -14.915 -2.663 1.00 91.44 189 LYS A N 1
ATOM 1512 C CA . LYS A 1 189 ? 2.721 -16.012 -3.642 1.00 91.44 189 LYS A CA 1
ATOM 1513 C C . LYS A 1 189 ? 3.927 -15.881 -4.573 1.00 91.44 189 LYS A C 1
ATOM 1515 O O . LYS A 1 189 ? 4.236 -14.777 -5.016 1.00 91.44 189 LYS A O 1
ATOM 1520 N N . ARG A 1 190 ? 4.511 -17.013 -4.977 1.00 89.25 190 ARG A N 1
ATOM 1521 C CA . ARG A 1 190 ? 5.670 -17.064 -5.889 1.00 89.25 190 ARG A CA 1
ATOM 1522 C C . ARG A 1 190 ? 5.459 -16.291 -7.198 1.00 89.25 190 ARG A C 1
ATOM 1524 O O . ARG A 1 190 ? 6.338 -15.563 -7.622 1.00 89.25 190 ARG A O 1
ATOM 1531 N N . ILE A 1 191 ? 4.261 -16.365 -7.780 1.00 88.75 191 ILE A N 1
ATOM 1532 C CA . ILE A 1 191 ? 3.911 -15.622 -9.007 1.00 88.75 191 ILE A CA 1
ATOM 1533 C C . ILE A 1 191 ? 4.034 -14.103 -8.800 1.00 88.75 191 ILE A C 1
ATOM 1535 O O . ILE A 1 191 ? 4.473 -13.378 -9.688 1.00 88.75 191 ILE A O 1
ATOM 1539 N N . VAL A 1 192 ? 3.648 -13.603 -7.622 1.00 91.19 192 VAL A N 1
ATOM 1540 C CA . VAL A 1 192 ? 3.761 -12.173 -7.314 1.00 91.19 192 VAL A CA 1
ATOM 1541 C C . VAL A 1 192 ? 5.221 -11.788 -7.104 1.00 91.19 192 VAL A C 1
ATOM 1543 O O . VAL A 1 192 ? 5.652 -10.759 -7.613 1.00 91.19 192 VAL A O 1
ATOM 1546 N N . GLU A 1 193 ? 5.982 -12.623 -6.398 1.00 92.06 193 GLU A N 1
ATOM 1547 C CA . GLU A 1 193 ? 7.426 -12.449 -6.235 1.00 92.06 193 GLU A CA 1
ATOM 1548 C C . GLU A 1 193 ? 8.145 -12.364 -7.591 1.00 92.06 193 GLU A C 1
ATOM 1550 O O . GLU A 1 193 ? 8.920 -11.432 -7.808 1.00 92.06 193 GLU A O 1
ATOM 1555 N N . ASP A 1 194 ? 7.850 -13.281 -8.513 1.00 89.06 194 ASP A N 1
ATOM 1556 C CA . ASP A 1 194 ? 8.453 -13.310 -9.847 1.00 89.06 194 ASP A CA 1
ATOM 1557 C C . ASP A 1 194 ? 8.088 -12.046 -10.651 1.00 89.06 194 ASP A C 1
ATOM 1559 O O . ASP A 1 194 ? 8.963 -11.425 -11.254 1.00 89.06 194 ASP A O 1
ATOM 1563 N N . ASN A 1 195 ? 6.838 -11.571 -10.571 1.00 89.12 195 ASN A N 1
ATOM 1564 C CA . ASN A 1 195 ? 6.430 -10.309 -11.204 1.00 89.12 195 ASN A CA 1
ATOM 1565 C C . ASN A 1 195 ? 7.178 -9.089 -10.640 1.00 89.12 195 ASN A C 1
ATOM 1567 O O . ASN A 1 195 ? 7.551 -8.192 -11.398 1.00 89.12 195 ASN A O 1
ATOM 1571 N N . ILE A 1 196 ? 7.412 -9.035 -9.323 1.00 91.75 196 ILE A N 1
ATOM 1572 C CA . ILE A 1 196 ? 8.174 -7.938 -8.708 1.00 91.75 196 ILE A CA 1
ATOM 1573 C C . ILE A 1 196 ? 9.648 -8.006 -9.130 1.00 91.75 196 ILE A C 1
ATOM 1575 O O . ILE A 1 196 ? 10.243 -6.964 -9.403 1.00 91.75 196 ILE A O 1
ATOM 1579 N N . LYS A 1 197 ? 10.236 -9.206 -9.233 1.00 90.50 197 LYS A N 1
ATOM 1580 C CA . LYS A 1 197 ? 11.613 -9.396 -9.727 1.00 90.50 197 LYS A CA 1
ATOM 1581 C C . LYS A 1 197 ? 11.771 -8.945 -11.177 1.00 90.50 197 LYS A C 1
ATOM 1583 O O . LYS A 1 197 ? 12.705 -8.210 -11.470 1.00 90.50 197 LYS A O 1
ATOM 1588 N N . LEU A 1 198 ? 10.827 -9.291 -12.050 1.00 87.44 198 LEU A N 1
ATOM 1589 C CA . LEU A 1 198 ? 10.818 -8.806 -13.434 1.00 87.44 198 LEU A CA 1
ATOM 1590 C C . LEU A 1 198 ? 10.702 -7.278 -13.504 1.00 87.44 198 LEU A C 1
ATOM 1592 O O . LEU A 1 198 ? 11.359 -6.641 -14.323 1.00 87.44 198 LEU A O 1
ATOM 1596 N N . LEU A 1 199 ? 9.898 -6.666 -12.628 1.00 87.69 199 LEU A N 1
ATOM 1597 C CA . LEU A 1 199 ? 9.814 -5.208 -12.555 1.00 87.69 199 LEU A CA 1
ATOM 1598 C C . LEU A 1 199 ? 11.138 -4.586 -12.072 1.00 87.69 199 LEU A C 1
ATOM 1600 O O . LEU A 1 199 ? 11.565 -3.575 -12.623 1.00 87.69 199 LEU A O 1
ATOM 1604 N N . ILE A 1 200 ? 11.798 -5.198 -11.082 1.00 88.69 200 ILE A N 1
ATOM 1605 C CA . ILE A 1 200 ? 13.142 -4.821 -10.611 1.00 88.69 200 ILE A CA 1
ATOM 1606 C C . ILE A 1 200 ? 14.150 -4.854 -11.759 1.00 88.69 200 ILE A C 1
ATOM 1608 O O . ILE A 1 200 ? 14.859 -3.870 -11.958 1.00 88.69 200 ILE A O 1
ATOM 1612 N N . GLU A 1 201 ? 14.161 -5.934 -12.541 1.00 84.38 201 GLU A N 1
ATOM 1613 C CA . GLU A 1 201 ? 15.012 -6.049 -13.723 1.00 84.38 201 GLU A CA 1
ATOM 1614 C C . GLU A 1 201 ? 14.703 -4.938 -14.723 1.00 84.38 201 GLU A C 1
ATOM 1616 O O . GLU A 1 201 ? 15.623 -4.264 -15.172 1.00 84.38 201 GLU A O 1
ATOM 1621 N N . ILE A 1 202 ? 13.428 -4.686 -15.035 1.00 79.69 202 ILE A N 1
ATOM 1622 C CA . ILE A 1 202 ? 13.030 -3.585 -15.921 1.00 79.69 202 ILE A CA 1
ATOM 1623 C C . ILE A 1 202 ? 13.602 -2.258 -15.442 1.00 79.69 202 ILE A C 1
ATOM 1625 O O . ILE A 1 202 ? 14.172 -1.541 -16.255 1.00 79.69 202 ILE A O 1
ATOM 1629 N N . ARG A 1 203 ? 13.465 -1.923 -14.155 1.00 84.69 203 ARG A N 1
ATOM 1630 C CA . ARG A 1 203 ? 14.017 -0.678 -13.610 1.00 84.69 203 ARG A CA 1
ATOM 1631 C C . ARG A 1 203 ? 15.527 -0.644 -13.758 1.00 84.69 203 ARG A C 1
ATOM 1633 O O . ARG A 1 203 ? 16.050 0.383 -14.163 1.00 84.69 203 ARG A O 1
ATOM 1640 N N . ASP A 1 204 ? 16.222 -1.725 -13.430 1.00 77.81 204 ASP A N 1
ATOM 1641 C CA . ASP A 1 204 ? 17.683 -1.754 -13.512 1.00 77.81 204 ASP A CA 1
ATOM 1642 C C . ASP A 1 204 ? 18.140 -1.550 -14.968 1.00 77.81 204 ASP A C 1
ATOM 1644 O O . ASP A 1 204 ? 19.057 -0.775 -15.224 1.00 77.81 204 ASP A O 1
ATOM 1648 N N . HIS A 1 205 ? 17.435 -2.134 -15.941 1.00 71.69 205 HIS A N 1
ATOM 1649 C CA . HIS A 1 205 ? 17.696 -1.893 -17.362 1.00 71.69 205 HIS A CA 1
ATOM 1650 C C . HIS A 1 205 ? 17.315 -0.466 -17.800 1.00 71.69 205 HIS A C 1
ATOM 1652 O O . HIS A 1 205 ? 18.093 0.181 -18.491 1.00 71.69 205 HIS A O 1
ATOM 1658 N N . ALA A 1 206 ? 16.161 0.049 -17.376 1.00 66.88 206 ALA A N 1
ATOM 1659 C CA . ALA A 1 206 ? 15.666 1.393 -17.686 1.00 66.88 206 ALA A CA 1
ATOM 1660 C C . ALA A 1 206 ? 16.547 2.515 -17.108 1.00 66.88 206 ALA A C 1
ATOM 1662 O O . ALA A 1 206 ? 16.749 3.545 -17.738 1.00 66.88 206 ALA A O 1
ATOM 1663 N N . VAL A 1 207 ? 17.083 2.326 -15.900 1.00 58.62 207 VAL A N 1
ATOM 1664 C CA . VAL A 1 207 ? 17.923 3.317 -15.209 1.00 58.62 207 VAL A CA 1
ATOM 1665 C C . VAL A 1 207 ? 19.353 3.321 -15.752 1.00 58.62 207 VAL A C 1
ATOM 1667 O O . VAL A 1 207 ? 20.010 4.362 -15.730 1.00 58.62 207 VAL A O 1
ATOM 1670 N N . HIS A 1 208 ? 19.848 2.178 -16.234 1.00 57.03 208 HIS A N 1
ATOM 1671 C CA . HIS A 1 208 ? 21.248 2.024 -16.633 1.00 57.03 208 HIS A CA 1
ATOM 1672 C C . HIS A 1 208 ? 21.487 1.973 -18.147 1.00 57.03 208 HIS A C 1
ATOM 1674 O O . HIS A 1 208 ? 22.647 2.015 -18.559 1.00 57.03 208 HIS A O 1
ATOM 1680 N N . PHE A 1 209 ? 20.444 1.911 -18.980 1.00 47.19 209 PHE A N 1
ATOM 1681 C CA . PHE A 1 209 ? 20.591 1.764 -20.428 1.00 47.19 209 PHE A CA 1
ATOM 1682 C C . PHE A 1 209 ? 19.662 2.697 -21.213 1.00 47.19 209 PHE A C 1
ATOM 1684 O O . PHE A 1 209 ? 18.449 2.676 -21.034 1.00 47.19 209 PHE A O 1
ATOM 1691 N N . ILE A 1 210 ? 20.233 3.464 -22.146 1.00 47.53 210 ILE A N 1
ATOM 1692 C CA . ILE A 1 210 ? 19.473 4.232 -23.141 1.00 47.53 210 ILE A CA 1
ATOM 1693 C C . ILE A 1 210 ? 18.868 3.220 -24.122 1.00 47.53 210 ILE A C 1
ATOM 1695 O O . ILE A 1 210 ? 19.616 2.530 -24.813 1.00 47.53 210 ILE A O 1
ATOM 1699 N N . HIS A 1 211 ? 17.540 3.103 -24.173 1.00 53.25 211 HIS A N 1
ATOM 1700 C CA . HIS A 1 211 ? 16.847 2.263 -25.153 1.00 53.25 211 HIS A CA 1
ATOM 1701 C C . HIS A 1 211 ? 15.962 3.116 -26.063 1.00 53.25 211 HIS A C 1
ATOM 1703 O O . HIS A 1 211 ? 15.077 3.823 -25.594 1.00 53.25 211 HIS A O 1
ATOM 1709 N N . GLU A 1 212 ? 16.165 2.987 -27.375 1.00 51.59 212 GLU A N 1
ATOM 1710 C CA . GLU A 1 212 ? 15.279 3.533 -28.418 1.00 51.59 212 GLU A CA 1
ATOM 1711 C C . GLU A 1 212 ? 14.235 2.497 -28.899 1.00 51.59 212 GLU A C 1
ATOM 1713 O O . GLU A 1 212 ? 13.457 2.763 -29.814 1.00 51.59 212 GLU A O 1
ATOM 1718 N N . ASP A 1 213 ? 14.191 1.303 -28.292 1.00 53.88 213 ASP A N 1
ATOM 1719 C CA . ASP A 1 213 ? 13.442 0.164 -28.830 1.00 53.88 213 ASP A CA 1
ATOM 1720 C C . ASP A 1 213 ? 11.999 0.042 -28.318 1.00 53.88 213 ASP A C 1
ATOM 1722 O O . ASP A 1 213 ? 11.727 -0.134 -27.126 1.00 53.88 213 ASP A O 1
ATOM 1726 N N . MET A 1 214 ? 11.073 -0.073 -29.275 1.00 54.69 214 MET A N 1
ATOM 1727 C CA . MET A 1 214 ? 9.654 -0.436 -29.105 1.00 54.69 214 MET A CA 1
ATOM 1728 C C . MET A 1 214 ? 9.433 -1.730 -28.278 1.00 54.69 214 MET A C 1
ATOM 1730 O O . MET A 1 214 ? 8.355 -1.959 -27.716 1.00 54.69 214 MET A O 1
ATOM 1734 N N . SER A 1 215 ? 10.463 -2.580 -28.161 1.00 63.69 215 SER A N 1
ATOM 1735 C CA . SER A 1 215 ? 10.440 -3.812 -27.361 1.00 63.69 215 SER A CA 1
ATOM 1736 C C . SER A 1 215 ? 10.367 -3.556 -25.848 1.00 63.69 215 SER A C 1
ATOM 1738 O O . SER A 1 215 ? 9.755 -4.349 -25.126 1.00 63.69 215 SER A O 1
ATOM 1740 N N . LEU A 1 216 ? 10.936 -2.446 -25.362 1.00 65.94 216 LEU A N 1
ATOM 1741 C CA . LEU A 1 216 ? 10.931 -2.088 -23.944 1.00 65.94 216 LEU A CA 1
ATOM 1742 C C . LEU A 1 216 ? 9.540 -1.622 -23.504 1.00 65.94 216 LEU A C 1
ATOM 1744 O O . LEU A 1 216 ? 9.022 -2.115 -22.504 1.00 65.94 216 LEU A O 1
ATOM 1748 N N . SER A 1 217 ? 8.897 -0.756 -24.293 1.00 67.25 217 SER A N 1
ATOM 1749 C CA . SER A 1 217 ? 7.558 -0.233 -23.987 1.00 67.25 217 SER A CA 1
ATOM 1750 C C . SER A 1 217 ? 6.517 -1.361 -23.886 1.00 67.25 217 SER A C 1
ATOM 1752 O O . SER A 1 217 ? 5.754 -1.422 -22.922 1.00 67.25 217 SER A O 1
ATOM 1754 N N . THR A 1 218 ? 6.576 -2.353 -24.785 1.00 68.12 218 THR A N 1
ATOM 1755 C CA . THR A 1 218 ? 5.689 -3.534 -24.745 1.00 68.12 218 THR A CA 1
ATOM 1756 C C . THR A 1 218 ? 5.916 -4.393 -23.493 1.00 68.12 218 THR A C 1
ATOM 1758 O O . THR A 1 218 ? 4.961 -4.805 -22.831 1.00 68.12 218 THR A O 1
ATOM 1761 N N . LYS A 1 219 ? 7.180 -4.644 -23.119 1.00 70.44 219 LYS A N 1
ATOM 1762 C CA . LYS A 1 219 ? 7.521 -5.398 -21.897 1.00 70.44 219 LYS A CA 1
ATOM 1763 C C . LYS A 1 219 ? 7.049 -4.673 -20.639 1.00 70.44 219 LYS A C 1
ATOM 1765 O O . LYS A 1 219 ? 6.455 -5.298 -19.762 1.00 70.44 219 LYS A O 1
ATOM 1770 N N . ILE A 1 220 ? 7.281 -3.362 -20.570 1.00 73.44 220 ILE A N 1
ATOM 1771 C CA . ILE A 1 220 ? 6.860 -2.513 -19.451 1.00 73.44 220 ILE A CA 1
ATOM 1772 C C . ILE A 1 220 ? 5.348 -2.474 -19.345 1.00 73.44 220 ILE A C 1
ATOM 1774 O O . ILE A 1 220 ? 4.824 -2.540 -18.240 1.00 73.44 220 ILE A O 1
ATOM 1778 N N . GLN A 1 221 ? 4.637 -2.436 -20.466 1.00 73.38 221 GLN A N 1
ATOM 1779 C CA . GLN A 1 221 ? 3.188 -2.487 -20.458 1.00 73.38 221 GLN A CA 1
ATOM 1780 C C . GLN A 1 221 ? 2.687 -3.809 -19.859 1.00 73.38 221 GLN A C 1
ATOM 1782 O O . GLN A 1 221 ? 1.966 -3.785 -18.864 1.00 73.38 221 GLN A O 1
ATOM 1787 N N . CYS A 1 222 ? 3.103 -4.968 -20.384 1.00 73.38 222 CYS A N 1
ATOM 1788 C CA . CYS A 1 222 ? 2.633 -6.268 -19.886 1.00 73.38 222 CYS A CA 1
ATOM 1789 C C . CYS A 1 222 ? 3.017 -6.511 -18.416 1.00 73.38 222 CYS A C 1
ATOM 1791 O O . CYS A 1 222 ? 2.162 -6.847 -17.592 1.00 73.38 222 CYS A O 1
ATOM 1793 N N . ILE A 1 223 ? 4.291 -6.303 -18.065 1.00 81.31 223 ILE A N 1
ATOM 1794 C CA . ILE A 1 223 ? 4.794 -6.537 -16.703 1.00 81.31 223 ILE A CA 1
ATOM 1795 C C . ILE A 1 223 ? 4.261 -5.470 -15.740 1.00 81.31 223 ILE A C 1
ATOM 1797 O O . ILE A 1 223 ? 3.868 -5.794 -14.620 1.00 81.31 223 ILE A O 1
ATOM 1801 N N . GLY A 1 224 ? 4.161 -4.216 -16.180 1.00 81.81 224 GLY A N 1
ATOM 1802 C CA . GLY A 1 224 ? 3.554 -3.120 -15.429 1.00 81.81 224 GLY A CA 1
ATOM 1803 C C . GLY A 1 224 ? 2.082 -3.375 -15.116 1.00 81.81 224 GLY A C 1
ATOM 1804 O O . GLY A 1 224 ? 1.678 -3.176 -13.972 1.00 81.81 224 GLY A O 1
ATOM 1805 N N . THR A 1 225 ? 1.309 -3.914 -16.070 1.00 80.06 225 THR A N 1
ATOM 1806 C CA . THR A 1 225 ? -0.093 -4.321 -15.841 1.00 80.06 225 THR A CA 1
ATOM 1807 C C . THR A 1 225 ? -0.185 -5.358 -14.734 1.00 80.06 225 THR A C 1
ATOM 1809 O O . THR A 1 225 ? -0.933 -5.199 -13.770 1.00 80.06 225 THR A O 1
ATOM 1812 N N . ALA A 1 226 ? 0.581 -6.443 -14.882 1.00 84.31 226 ALA A N 1
ATOM 1813 C CA . ALA A 1 226 ? 0.535 -7.573 -13.970 1.00 84.31 226 ALA A CA 1
ATOM 1814 C C . ALA A 1 226 ? 1.003 -7.159 -12.569 1.00 84.31 226 ALA A C 1
ATOM 1816 O O . ALA A 1 226 ? 0.406 -7.547 -11.565 1.00 84.31 226 ALA A O 1
ATOM 1817 N N . SER A 1 227 ? 2.037 -6.320 -12.505 1.00 88.12 227 SER A N 1
ATOM 1818 C CA . SER A 1 227 ? 2.553 -5.741 -11.271 1.00 88.12 227 SER A CA 1
ATOM 1819 C C . SER A 1 227 ? 1.521 -4.844 -10.585 1.00 88.12 227 SER A C 1
ATOM 1821 O O . SER A 1 227 ? 1.271 -5.005 -9.392 1.00 88.12 227 SER A O 1
ATOM 1823 N N . LEU A 1 228 ? 0.855 -3.956 -11.324 1.00 88.25 228 LEU A N 1
ATOM 1824 C CA . LEU A 1 228 ? -0.168 -3.072 -10.770 1.00 88.25 228 LEU A CA 1
ATOM 1825 C C . LEU A 1 228 ? -1.395 -3.852 -10.270 1.00 88.25 228 LEU A C 1
ATOM 1827 O O . LEU A 1 228 ? -1.869 -3.598 -9.163 1.00 88.25 228 LEU A O 1
ATOM 1831 N N . LYS A 1 229 ? -1.871 -4.846 -11.033 1.00 86.62 229 LYS A N 1
ATOM 1832 C CA . LYS A 1 229 ? -2.969 -5.738 -10.615 1.00 86.62 229 LYS A CA 1
ATOM 1833 C C . LYS A 1 229 ? -2.622 -6.443 -9.304 1.00 86.62 229 LYS A C 1
ATOM 1835 O O . LYS A 1 229 ? -3.376 -6.344 -8.341 1.00 86.62 229 LYS A O 1
ATOM 1840 N N . ASN A 1 230 ? -1.442 -7.063 -9.233 1.00 90.94 230 ASN A N 1
ATOM 1841 C CA . ASN A 1 230 ? -0.962 -7.724 -8.020 1.00 90.94 230 ASN A CA 1
ATOM 1842 C C . ASN A 1 230 ? -0.859 -6.758 -6.829 1.00 90.94 230 ASN A C 1
ATOM 1844 O O . ASN A 1 230 ? -1.231 -7.119 -5.714 1.00 90.94 230 ASN A O 1
ATOM 1848 N N . TYR A 1 231 ? -0.369 -5.538 -7.060 1.00 93.31 231 TYR A N 1
ATOM 1849 C CA . TYR A 1 231 ? -0.234 -4.508 -6.033 1.00 93.31 231 TYR A CA 1
ATOM 1850 C C . TYR A 1 231 ? -1.594 -4.114 -5.447 1.00 93.31 231 TYR A C 1
ATOM 1852 O O . TYR A 1 231 ? -1.755 -4.066 -4.225 1.00 93.31 231 TYR A O 1
ATOM 1860 N N . MET A 1 232 ? -2.582 -3.851 -6.309 1.00 89.50 232 MET A N 1
ATOM 1861 C CA . MET A 1 232 ? -3.934 -3.482 -5.883 1.00 89.50 232 MET A CA 1
ATOM 1862 C C . MET A 1 232 ? -4.602 -4.631 -5.128 1.00 89.50 232 MET A C 1
ATOM 1864 O O . MET A 1 232 ? -5.113 -4.407 -4.033 1.00 89.50 232 MET A O 1
ATOM 1868 N N . THR A 1 233 ? -4.525 -5.859 -5.655 1.00 87.38 233 THR A N 1
ATOM 1869 C CA . THR A 1 233 ? -5.075 -7.048 -4.989 1.00 87.38 233 THR A CA 1
ATOM 1870 C C . THR A 1 233 ? -4.477 -7.230 -3.598 1.00 87.38 233 THR A C 1
ATOM 1872 O O . THR A 1 233 ? -5.224 -7.329 -2.634 1.00 87.38 233 THR A O 1
ATOM 1875 N N . LEU A 1 234 ? -3.149 -7.179 -3.451 1.00 91.75 234 LEU A N 1
ATOM 1876 C CA . LEU A 1 234 ? -2.524 -7.323 -2.133 1.00 91.75 234 LEU A CA 1
ATOM 1877 C C . LEU A 1 234 ? -2.820 -6.152 -1.195 1.00 91.75 234 LEU A C 1
ATOM 1879 O O . LEU A 1 234 ? -2.911 -6.354 0.010 1.00 91.75 234 LEU A O 1
ATOM 1883 N N . SER A 1 235 ? -2.988 -4.935 -1.712 1.00 88.75 235 SER A N 1
ATOM 1884 C CA . SER A 1 235 ? -3.354 -3.783 -0.878 1.00 88.75 235 SER A CA 1
ATOM 1885 C C . SER A 1 235 ? -4.779 -3.910 -0.325 1.00 88.75 235 SER A C 1
ATOM 1887 O O . SER A 1 235 ? -5.018 -3.544 0.826 1.00 88.75 235 SER A O 1
ATOM 1889 N N . ILE A 1 236 ? -5.706 -4.470 -1.111 1.00 83.38 236 ILE A N 1
ATOM 1890 C CA . ILE A 1 236 ? -7.060 -4.825 -0.660 1.00 83.38 236 ILE A CA 1
ATOM 1891 C C . ILE A 1 236 ? -6.979 -5.984 0.341 1.00 83.38 236 ILE A C 1
ATOM 1893 O O . ILE A 1 236 ? -7.437 -5.847 1.469 1.00 83.38 236 ILE A O 1
ATOM 1897 N N . ASP A 1 237 ? -6.317 -7.084 -0.018 1.00 84.62 237 ASP A N 1
ATOM 1898 C CA . ASP A 1 237 ? -6.252 -8.293 0.813 1.00 84.62 237 ASP A CA 1
ATOM 1899 C C . ASP A 1 237 ? -5.555 -8.055 2.163 1.00 84.62 237 ASP A C 1
ATOM 1901 O O . ASP A 1 237 ? -5.925 -8.637 3.182 1.00 84.62 237 ASP A O 1
ATOM 1905 N N . TRP A 1 238 ? -4.504 -7.231 2.195 1.00 89.25 238 TRP A N 1
ATOM 1906 C CA . TRP A 1 238 ? -3.717 -7.007 3.408 1.00 89.25 238 TRP A CA 1
ATOM 1907 C C . TRP A 1 238 ? -4.243 -5.890 4.298 1.00 89.25 238 TRP A C 1
ATOM 1909 O O . TRP A 1 238 ? -3.989 -5.947 5.503 1.00 89.25 238 TRP A O 1
ATOM 1919 N N . PHE A 1 239 ? -4.901 -4.879 3.729 1.00 85.12 239 PHE A N 1
ATOM 1920 C CA . PHE A 1 239 ? -5.239 -3.645 4.443 1.00 85.12 239 PHE A CA 1
ATOM 1921 C C . PHE A 1 239 ? -6.675 -3.165 4.233 1.00 85.12 239 PHE A C 1
ATOM 1923 O O . PHE A 1 239 ? -7.014 -2.102 4.750 1.00 85.12 239 PHE A O 1
ATOM 1930 N N . ASP A 1 240 ? -7.499 -3.911 3.491 1.00 79.12 240 ASP A N 1
ATOM 1931 C CA . ASP A 1 240 ? -8.865 -3.522 3.116 1.00 79.12 240 ASP A CA 1
ATOM 1932 C C . ASP A 1 240 ? -8.900 -2.119 2.477 1.00 79.12 240 ASP A C 1
ATOM 1934 O O . ASP A 1 240 ? -9.746 -1.270 2.767 1.00 79.12 240 ASP A O 1
ATOM 1938 N N . TYR A 1 241 ? -7.881 -1.819 1.661 1.00 78.19 241 TYR A N 1
ATOM 1939 C CA . TYR A 1 241 ? -7.703 -0.485 1.106 1.00 78.19 241 TYR A CA 1
ATOM 1940 C C . TYR A 1 241 ? -8.689 -0.222 -0.035 1.00 78.19 241 TYR A C 1
ATOM 1942 O O . TYR A 1 241 ? -8.662 -0.885 -1.072 1.00 78.19 241 TYR A O 1
ATOM 1950 N N . ASP A 1 242 ? -9.512 0.814 0.120 1.00 74.62 242 ASP A N 1
ATOM 1951 C CA . ASP A 1 242 ? -10.482 1.202 -0.898 1.00 74.62 242 ASP A CA 1
ATOM 1952 C C . ASP A 1 242 ? -9.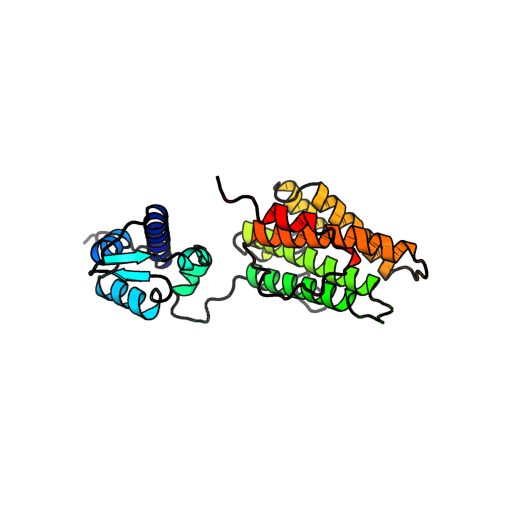862 2.087 -1.993 1.00 74.62 242 ASP A C 1
ATOM 1954 O O . ASP A 1 242 ? -9.542 3.265 -1.787 1.00 74.62 242 ASP A O 1
ATOM 1958 N N . PHE A 1 243 ? -9.743 1.510 -3.186 1.00 73.88 243 PHE A N 1
ATOM 1959 C CA . PHE A 1 243 ? -9.275 2.174 -4.399 1.00 73.88 243 PHE A CA 1
ATOM 1960 C C . PHE A 1 243 ? -10.376 2.949 -5.144 1.00 73.88 243 PHE A C 1
ATOM 1962 O O . PHE A 1 243 ? -10.054 3.805 -5.962 1.00 73.88 243 PHE A O 1
ATOM 1969 N N . ARG A 1 244 ? -11.667 2.746 -4.840 1.00 66.44 244 ARG A N 1
ATOM 1970 C CA . ARG A 1 244 ? -12.798 3.376 -5.563 1.00 66.44 244 ARG A CA 1
ATOM 1971 C C . ARG A 1 244 ?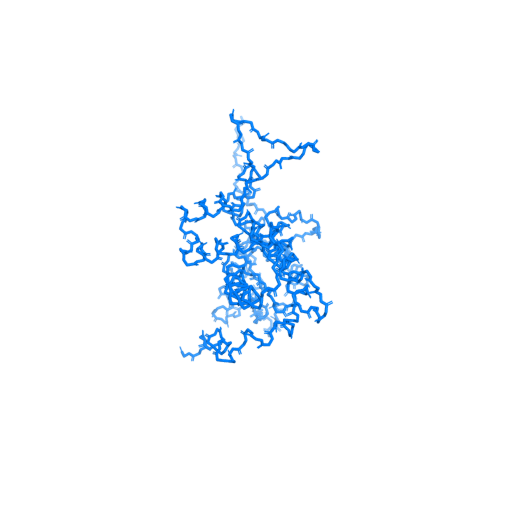 -12.799 4.902 -5.497 1.00 66.44 244 ARG A C 1
ATOM 1973 O O . ARG A 1 244 ? -13.415 5.558 -6.329 1.00 66.44 244 ARG A O 1
ATOM 1980 N N . LYS A 1 245 ? -12.111 5.473 -4.508 1.00 64.31 245 LYS A N 1
ATOM 1981 C CA . LYS A 1 245 ? -11.933 6.924 -4.354 1.00 64.31 245 LYS A CA 1
ATOM 1982 C C . LYS A 1 245 ? -11.045 7.558 -5.429 1.00 64.31 245 LYS A C 1
ATOM 1984 O O . LYS A 1 245 ? -11.025 8.780 -5.541 1.00 64.31 245 LYS A O 1
ATOM 1989 N N . TYR A 1 246 ? -10.303 6.757 -6.192 1.00 64.75 246 TYR A N 1
ATOM 1990 C CA . TYR A 1 246 ? -9.465 7.233 -7.282 1.00 64.75 246 TYR A CA 1
ATOM 1991 C C . TYR A 1 246 ? -10.140 6.933 -8.622 1.00 64.75 246 TYR A C 1
ATOM 1993 O O . TYR A 1 246 ? -10.544 5.805 -8.900 1.00 64.75 246 TYR A O 1
ATOM 2001 N N . ASN A 1 247 ? -10.249 7.953 -9.475 1.00 53.16 247 ASN A N 1
ATOM 2002 C CA . ASN A 1 247 ? -10.769 7.807 -10.831 1.00 53.16 247 ASN A CA 1
ATOM 2003 C C . ASN A 1 247 ? -9.725 7.104 -11.718 1.00 53.16 247 ASN A C 1
ATOM 2005 O O . ASN A 1 247 ? -8.994 7.753 -12.463 1.00 53.16 247 ASN A O 1
ATOM 2009 N N . PHE A 1 248 ? -9.670 5.771 -11.676 1.00 53.34 248 PHE A N 1
ATOM 2010 C CA . PHE A 1 248 ? -8.779 4.947 -12.512 1.00 53.34 248 PHE A CA 1
ATOM 2011 C C . PHE A 1 248 ? -9.153 4.907 -14.009 1.00 53.34 248 PHE A C 1
ATOM 2013 O O . PHE A 1 248 ? -8.635 4.072 -14.751 1.00 53.34 248 PHE A O 1
ATOM 2020 N N . PHE A 1 249 ? -9.968 5.851 -14.495 1.00 43.38 249 PHE A N 1
ATOM 2021 C CA . PHE A 1 249 ? -10.195 6.090 -15.931 1.00 43.38 249 PHE A CA 1
ATOM 2022 C C . PHE A 1 249 ? -8.904 6.383 -16.713 1.00 43.38 249 PHE A C 1
ATOM 2024 O O . PHE A 1 249 ? -8.911 6.388 -17.938 1.00 43.38 249 PHE A O 1
ATOM 2031 N N . LEU A 1 250 ? -7.800 6.609 -16.002 1.00 46.16 250 LEU A N 1
ATOM 2032 C CA . LEU A 1 250 ? -6.473 6.786 -16.556 1.00 46.16 250 LEU A CA 1
ATOM 2033 C C . LEU A 1 250 ? -5.708 5.469 -16.751 1.00 46.16 250 LEU A C 1
ATOM 2035 O O . LEU A 1 250 ? -4.618 5.531 -17.269 1.00 46.16 250 LEU A O 1
ATOM 2039 N N . MET A 1 251 ? -6.173 4.269 -16.390 1.00 53.78 251 MET A N 1
ATOM 2040 C CA . MET A 1 251 ? -5.398 3.064 -16.755 1.00 53.78 251 MET A CA 1
ATOM 2041 C C . MET A 1 251 ? -5.212 2.981 -18.288 1.00 53.78 251 MET A C 1
ATOM 2043 O O . MET A 1 251 ? -6.205 3.126 -19.005 1.00 53.78 251 MET A O 1
ATOM 2047 N N . PRO A 1 252 ? -3.986 2.763 -18.806 1.00 47.47 252 PRO A N 1
ATOM 2048 C CA . PRO A 1 252 ? -3.737 2.720 -20.243 1.00 47.47 252 PRO A CA 1
ATOM 2049 C C . PRO A 1 252 ? -4.712 1.777 -20.933 1.00 47.47 252 PRO A C 1
ATOM 2051 O O . PRO A 1 252 ? -4.905 0.641 -20.509 1.00 47.47 252 PRO A O 1
ATOM 2054 N N . VAL A 1 253 ? -5.343 2.249 -22.006 1.00 44.06 253 VAL A N 1
ATOM 2055 C CA . VAL A 1 253 ? -6.369 1.505 -22.762 1.00 44.06 253 VAL A CA 1
ATOM 2056 C C . VAL A 1 253 ? -5.847 0.142 -23.239 1.00 44.06 253 VAL A C 1
ATOM 2058 O O . VAL A 1 253 ? -6.604 -0.807 -23.413 1.00 44.06 253 VAL A O 1
ATOM 2061 N N . SER A 1 254 ? -4.530 0.016 -23.366 1.00 43.81 254 SER A N 1
ATOM 2062 C CA . SER A 1 254 ? -3.817 -1.202 -23.720 1.00 43.81 254 SER A CA 1
ATOM 2063 C C . SER A 1 254 ? -3.729 -2.254 -22.589 1.00 43.81 254 SER A C 1
ATOM 2065 O O . SER A 1 254 ? -3.166 -3.328 -22.798 1.00 43.81 254 SER A O 1
ATOM 2067 N N . LEU A 1 255 ? -4.302 -1.974 -21.410 1.00 47.56 255 LEU A N 1
ATOM 2068 C CA . LEU A 1 255 ? -4.390 -2.872 -20.247 1.00 47.56 255 LEU A CA 1
ATOM 2069 C C . LEU A 1 255 ? -5.775 -3.532 -20.072 1.00 47.56 255 LEU A C 1
ATOM 2071 O O . LEU A 1 255 ? -5.956 -4.290 -19.119 1.00 47.56 255 LEU A O 1
ATOM 2075 N N . TYR A 1 256 ? -6.761 -3.253 -20.937 1.00 46.72 256 TYR A N 1
ATOM 2076 C CA . TYR A 1 256 ? -8.134 -3.766 -20.797 1.00 46.72 256 TYR A CA 1
ATOM 2077 C C . TYR A 1 256 ? -8.502 -4.813 -21.862 1.00 46.72 256 TYR A C 1
ATOM 2079 O O . TYR A 1 256 ? -8.687 -4.481 -23.029 1.00 46.72 256 TYR A O 1
ATOM 2087 N N . HIS A 1 257 ? -8.771 -6.051 -21.429 1.00 41.16 257 HIS A N 1
ATOM 2088 C CA . HIS A 1 257 ? -9.909 -6.813 -21.954 1.00 41.16 257 HIS A CA 1
ATOM 2089 C C . HIS A 1 257 ? -11.046 -6.692 -20.929 1.00 41.16 257 HIS A C 1
ATOM 2091 O O . HIS A 1 257 ? -10.888 -7.048 -19.764 1.00 41.16 257 HIS A O 1
ATOM 2097 N N . LEU A 1 258 ? -12.190 -6.153 -21.362 1.00 37.66 258 LEU A N 1
ATOM 2098 C CA . LEU A 1 258 ? -13.375 -5.835 -20.543 1.00 37.66 258 LEU A CA 1
ATOM 2099 C C . LEU A 1 258 ? -13.955 -7.019 -19.735 1.00 37.66 258 LEU A C 1
ATOM 2101 O O . LEU A 1 258 ? -14.754 -6.800 -18.832 1.00 37.66 258 LEU A O 1
ATOM 2105 N N . SER A 1 259 ? -13.532 -8.255 -20.007 1.00 41.69 259 SER A N 1
ATOM 2106 C CA . SER A 1 259 ? -13.973 -9.477 -19.321 1.00 41.69 259 SER A CA 1
ATOM 2107 C C . SER A 1 259 ? -13.450 -9.638 -17.885 1.00 41.69 259 SER A C 1
ATOM 2109 O O . SER A 1 259 ? -14.014 -10.407 -17.111 1.00 41.69 259 SER A O 1
ATOM 2111 N N . ASP A 1 260 ? -12.383 -8.930 -17.504 1.00 43.97 260 ASP A N 1
ATOM 2112 C CA . ASP A 1 260 ? -11.692 -9.156 -16.224 1.00 43.97 260 ASP A CA 1
ATOM 2113 C C . ASP A 1 260 ? -12.309 -8.415 -15.025 1.00 43.97 260 ASP A C 1
ATOM 2115 O O . ASP A 1 260 ? -11.950 -8.702 -13.887 1.00 43.97 260 ASP A O 1
ATOM 2119 N N . ILE A 1 261 ? -13.228 -7.468 -15.245 1.00 43.03 261 ILE A N 1
ATOM 2120 C CA . ILE A 1 261 ? -13.855 -6.676 -14.165 1.00 43.03 261 ILE A CA 1
ATOM 2121 C C . ILE A 1 261 ? -15.175 -7.293 -13.693 1.00 43.03 261 ILE A C 1
ATOM 2123 O O . ILE A 1 261 ? -15.510 -7.215 -12.507 1.00 43.03 261 ILE A O 1
ATOM 2127 N N . GLU A 1 262 ? -15.900 -7.968 -14.585 1.00 39.03 262 GLU A N 1
ATOM 2128 C CA . GLU A 1 262 ? -17.112 -8.695 -14.203 1.00 39.03 262 GLU A CA 1
ATOM 2129 C C . GLU A 1 262 ? -16.780 -9.873 -13.273 1.00 39.03 262 GLU A C 1
ATOM 2131 O O . GLU A 1 262 ? -17.526 -10.150 -12.339 1.00 39.03 262 GLU A O 1
ATOM 2136 N N . SER A 1 263 ? -15.609 -10.501 -13.415 1.00 37.41 263 SER A N 1
ATOM 2137 C CA . SER A 1 263 ? -15.228 -11.662 -12.597 1.00 37.41 263 SER A CA 1
ATOM 2138 C C . SER A 1 263 ? -14.884 -11.336 -11.136 1.00 37.41 263 SER A C 1
ATOM 2140 O O . SER A 1 263 ? -15.075 -12.188 -10.272 1.00 37.41 263 SER A O 1
ATOM 2142 N N . PHE A 1 264 ? -14.462 -10.106 -10.817 1.00 39.22 264 PHE A N 1
ATOM 2143 C CA . PHE A 1 264 ? -14.261 -9.668 -9.423 1.00 39.22 264 PHE A CA 1
ATOM 2144 C C . PHE A 1 264 ? -15.526 -9.091 -8.773 1.00 39.22 264 PHE A C 1
ATOM 2146 O O . PHE A 1 264 ? -15.564 -8.921 -7.556 1.00 39.22 264 PHE A O 1
ATOM 2153 N N . SER A 1 265 ? -16.563 -8.812 -9.568 1.00 38.03 265 SER A N 1
ATOM 2154 C CA . SER A 1 265 ? -17.827 -8.233 -9.090 1.00 38.03 265 SER A CA 1
ATOM 2155 C C . SER A 1 265 ? -18.980 -9.244 -9.070 1.00 38.03 265 SER A C 1
ATOM 2157 O O . SER A 1 265 ? -19.978 -9.015 -8.392 1.00 38.03 265 SER A O 1
ATOM 2159 N N . VAL A 1 266 ? -18.843 -10.384 -9.756 1.00 36.81 266 VAL A N 1
ATOM 2160 C CA . VAL A 1 266 ? -19.850 -11.456 -9.809 1.00 36.81 266 VAL A CA 1
ATOM 2161 C C . VAL A 1 266 ? -19.362 -12.682 -9.030 1.00 36.81 266 VAL A C 1
ATOM 2163 O O . VAL A 1 266 ? -19.254 -13.783 -9.551 1.00 36.81 266 VAL A O 1
ATOM 2166 N N . LEU A 1 267 ? -19.075 -12.499 -7.743 1.00 35.94 267 LEU A N 1
ATOM 2167 C CA . LEU A 1 267 ? -19.151 -13.577 -6.750 1.00 35.94 267 LEU A CA 1
ATOM 2168 C C . LEU A 1 267 ? -19.862 -13.057 -5.499 1.00 35.94 267 LEU A C 1
ATOM 2170 O O . LEU A 1 267 ? -19.337 -13.076 -4.395 1.00 35.94 267 LEU A O 1
ATOM 2174 N N . ASN A 1 268 ? -21.075 -12.550 -5.703 1.00 39.78 268 ASN A N 1
ATOM 2175 C CA . ASN A 1 268 ? -22.117 -12.506 -4.686 1.00 39.78 268 ASN A CA 1
ATOM 2176 C C . ASN A 1 268 ? -23.464 -12.481 -5.404 1.00 39.78 268 ASN A C 1
ATOM 2178 O O . ASN A 1 268 ? -23.929 -11.420 -5.802 1.00 39.78 268 ASN A O 1
ATOM 2182 N N . HIS A 1 269 ? -24.033 -13.667 -5.630 1.00 35.59 269 HIS A N 1
ATOM 2183 C CA . HIS A 1 269 ? -25.438 -13.992 -5.362 1.00 35.59 269 HIS A CA 1
ATOM 2184 C C . HIS A 1 269 ? -25.769 -15.385 -5.912 1.00 35.59 269 HIS A C 1
ATOM 2186 O O . HIS A 1 269 ? -26.027 -15.556 -7.101 1.00 35.59 269 HIS A O 1
ATOM 2192 N N . SER A 1 270 ? -25.781 -16.369 -5.014 1.00 30.83 270 SER A N 1
ATOM 2193 C CA . SER A 1 270 ? -26.694 -17.522 -4.989 1.00 30.83 270 SER A CA 1
ATOM 2194 C C . SER A 1 27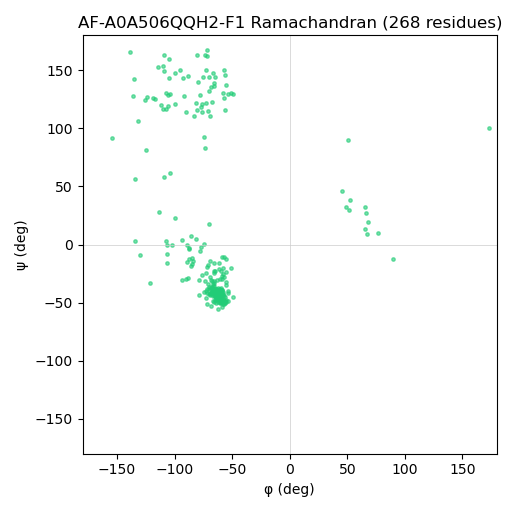0 ? -26.704 -18.060 -3.566 1.00 30.83 270 SER A C 1
ATOM 2196 O O . SER A 1 270 ? -25.611 -18.451 -3.103 1.00 30.83 270 SER A O 1
#

pLDDT: mean 76.46, std 17.88, range [25.95, 97.25]

Foldseek 3Di:
DDDDDDPDPDDPLNLLLQLLVVLVVCQVVQHWAALVVSCVRSVHDSVVSVCCVVPQCVVAWDDDPRTIGGHPVSVVDDSVNSSCSPDPDPPPPDQPLNVLLVVLVVLQVVLLVLCLDPDDPLNLLSNLVSLLSSLFSNLVSLQCVVVVSPPVSFFDDDPNHFDADPVRHGDGDHSVVSLVVCVVVVNDDPVLVVLSVLSVVLNVCSVPDDDPDPVSVVSSLVSVLVNSVSSVVSCCVRPVDDPVVDPVPSRPPVSDDPVPPVVVVPPDDD

Radius of gyration: 24.09 Å; Cα contacts (8 Å, |Δi|>4): 244; chains: 1; bounding box: 68×31×86 Å

Mean predicted aligned error: 15.04 Å

Secondary structure (DSSP, 8-state):
---PPPP----HHHHHHHHHHHHHHHHHTT--B-HHHHHHHHT--HHHHHHHHHHTSTTTEEEETTEEEE-GGGGG--HHHHHHHH-S-S-PPPPHHHHHHHHHHHHHHHHHHHHT-SS-TTHHHHHHHHHHHHHHHHHHHHHHHHTTT-GGGGB-EETTEEPB-TTSPBPB--HHHHHHHHHHTT-S-HHHHHHHHHHHHHHHHHHH-----HHHHHHHHHHHHHHHHHHHHHHHHHH----TTS-GGGS-GGG--THHHHHHH-----